Protein AF-A0A661ESN6-F1 (afdb_monomer)

Structure (mmCIF, N/CA/C/O backbone):
data_AF-A0A661ESN6-F1
#
_entry.id   AF-A0A661ESN6-F1
#
loop_
_atom_site.group_PDB
_atom_site.id
_atom_site.type_symbol
_atom_site.label_atom_id
_atom_site.label_alt_id
_atom_site.label_comp_id
_atom_site.label_asym_id
_atom_site.label_entity_id
_atom_site.label_seq_id
_atom_site.pdbx_PDB_ins_code
_atom_site.Cartn_x
_atom_site.Cartn_y
_atom_site.Cartn_z
_atom_site.occupancy
_atom_site.B_iso_or_equiv
_atom_site.auth_seq_id
_atom_site.auth_comp_id
_atom_site.auth_asym_id
_atom_site.auth_atom_id
_atom_site.pdbx_PDB_model_num
ATOM 1 N N . MET A 1 1 ? 7.421 -32.666 21.786 1.00 46.75 1 MET A N 1
ATOM 2 C CA . MET A 1 1 ? 6.475 -31.871 20.985 1.00 46.75 1 MET A CA 1
ATOM 3 C C . MET A 1 1 ? 6.237 -30.608 21.780 1.00 46.75 1 MET A C 1
ATOM 5 O O . MET A 1 1 ? 5.797 -30.731 22.915 1.00 46.75 1 MET A O 1
ATOM 9 N N . SER A 1 2 ? 6.687 -29.454 21.291 1.00 59.41 2 SER A N 1
ATOM 10 C CA . SER A 1 2 ? 6.343 -28.169 21.908 1.00 59.41 2 SER A CA 1
ATOM 11 C C . SER A 1 2 ? 4.825 -28.015 21.862 1.00 59.41 2 SER A C 1
ATOM 13 O O . SER A 1 2 ? 4.225 -28.368 20.849 1.00 59.41 2 SER A O 1
ATOM 15 N N . GLU A 1 3 ? 4.207 -27.559 22.948 1.00 67.88 3 GLU A N 1
ATOM 16 C CA . GLU A 1 3 ? 2.786 -27.207 22.933 1.00 67.88 3 GLU A CA 1
ATOM 17 C C . GLU A 1 3 ? 2.555 -26.141 21.853 1.00 67.88 3 GLU A C 1
ATOM 19 O O . GLU A 1 3 ? 3.292 -25.158 21.769 1.00 67.88 3 GLU A O 1
ATOM 24 N N . GLU A 1 4 ? 1.585 -26.388 20.978 1.00 73.94 4 GLU A N 1
ATOM 25 C CA . GLU A 1 4 ? 1.211 -25.482 19.895 1.00 73.94 4 GLU A CA 1
ATOM 26 C C . GLU A 1 4 ? 0.603 -24.211 20.499 1.00 73.94 4 GLU A C 1
ATOM 28 O O . GLU A 1 4 ? -0.264 -24.294 21.370 1.00 73.94 4 GLU A O 1
ATOM 33 N N . TYR A 1 5 ? 1.081 -23.035 20.089 1.00 73.44 5 TYR A N 1
ATOM 34 C CA . TYR A 1 5 ? 0.644 -21.753 20.645 1.00 73.44 5 TYR A CA 1
ATOM 35 C C . TYR A 1 5 ? -0.862 -21.544 20.412 1.00 73.44 5 TYR A C 1
ATOM 37 O O . TYR A 1 5 ? -1.314 -21.542 19.276 1.00 73.44 5 TYR A O 1
ATOM 45 N N . GLN A 1 6 ? -1.632 -21.358 21.490 1.00 73.25 6 GLN A N 1
ATOM 46 C CA . GLN A 1 6 ? -3.097 -21.173 21.457 1.00 73.25 6 GLN A CA 1
ATOM 47 C C . GLN A 1 6 ? -3.530 -19.722 21.750 1.00 73.25 6 GLN A C 1
ATOM 49 O O . GLN A 1 6 ? -4.687 -19.466 22.083 1.00 73.25 6 GLN A O 1
ATOM 54 N N . GLY A 1 7 ? -2.590 -18.774 21.748 1.00 78.19 7 GLY A N 1
ATOM 55 C CA . GLY A 1 7 ? -2.881 -17.371 22.043 1.00 78.19 7 GLY A CA 1
ATOM 56 C C . GLY A 1 7 ? -3.427 -16.611 20.835 1.00 78.19 7 GLY A C 1
ATOM 57 O O . GLY A 1 7 ? -3.399 -17.094 19.708 1.00 78.19 7 GLY A O 1
ATOM 58 N N . LEU A 1 8 ? -3.900 -15.387 21.076 1.00 84.19 8 LEU A N 1
ATOM 59 C CA . LEU A 1 8 ? -4.288 -14.471 20.004 1.00 84.19 8 LEU A CA 1
ATOM 60 C C . LEU A 1 8 ? -3.033 -13.952 19.292 1.00 84.19 8 LEU A C 1
ATOM 62 O O . LEU A 1 8 ? -2.169 -13.357 19.939 1.00 84.19 8 LEU A O 1
ATOM 66 N N . LEU A 1 9 ? -2.952 -14.143 17.975 1.00 94.12 9 LEU A N 1
ATOM 67 C CA . LEU A 1 9 ? -1.875 -13.601 17.148 1.00 94.12 9 LEU A CA 1
ATOM 68 C C . LEU A 1 9 ? -2.304 -12.279 16.514 1.00 94.12 9 LEU A C 1
ATOM 70 O O . LEU A 1 9 ? -3.348 -12.197 15.871 1.00 94.12 9 LEU A O 1
ATOM 74 N N . ILE A 1 10 ? -1.480 -11.249 16.684 1.00 95.62 10 ILE A N 1
ATOM 75 C CA . ILE A 1 10 ? -1.575 -10.001 15.925 1.00 95.62 10 ILE A CA 1
ATOM 76 C C . ILE A 1 10 ? -0.304 -9.902 15.090 1.00 95.62 10 ILE A C 1
ATOM 78 O O . ILE A 1 10 ? 0.798 -9.896 15.644 1.00 95.62 10 ILE A O 1
ATOM 82 N N . SER A 1 11 ? -0.462 -9.832 13.772 1.00 96.00 11 SER A N 1
ATOM 83 C CA . SER A 1 11 ? 0.640 -9.578 12.852 1.00 96.00 11 SER A CA 1
ATOM 84 C C . SER A 1 1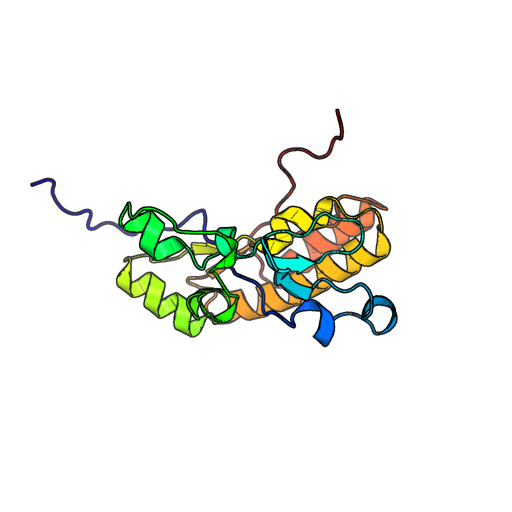1 ? 0.961 -8.084 12.876 1.00 96.00 11 SER A C 1
ATOM 86 O O . SER A 1 11 ? 0.124 -7.240 12.557 1.00 96.00 11 SER A O 1
ATOM 88 N N . ALA A 1 12 ? 2.165 -7.733 13.318 1.00 96.69 12 ALA A N 1
ATOM 89 C CA . ALA A 1 12 ? 2.628 -6.346 13.311 1.00 96.69 12 ALA A CA 1
ATOM 90 C C . ALA A 1 12 ? 3.241 -5.936 11.961 1.00 96.69 12 ALA A C 1
ATOM 92 O O . ALA A 1 12 ? 3.641 -4.783 11.821 1.00 96.69 12 ALA A O 1
ATOM 93 N N . ASP A 1 13 ? 3.344 -6.871 11.013 1.00 94.94 13 ASP A N 1
ATOM 94 C CA . ASP A 1 13 ? 4.060 -6.693 9.755 1.00 94.94 13 ASP A CA 1
ATOM 95 C C . ASP A 1 13 ? 3.457 -7.584 8.658 1.00 94.94 13 ASP A C 1
ATOM 97 O O . ASP A 1 13 ? 3.900 -8.708 8.418 1.00 94.94 13 ASP A O 1
ATOM 101 N N . GLY A 1 14 ? 2.382 -7.096 8.045 1.00 94.38 14 GLY A N 1
ATOM 102 C CA . GLY A 1 14 ? 1.791 -7.671 6.845 1.00 94.38 14 GLY A CA 1
ATOM 103 C C . GLY A 1 14 ? 1.967 -6.737 5.659 1.00 94.38 14 GLY A C 1
ATOM 104 O O . GLY A 1 14 ? 1.973 -5.521 5.820 1.00 94.38 14 GLY A O 1
ATOM 105 N N . HIS A 1 15 ? 2.050 -7.295 4.455 1.00 94.94 15 HIS A N 1
ATOM 106 C CA . HIS A 1 15 ? 2.178 -6.518 3.224 1.00 94.94 15 HIS A CA 1
ATOM 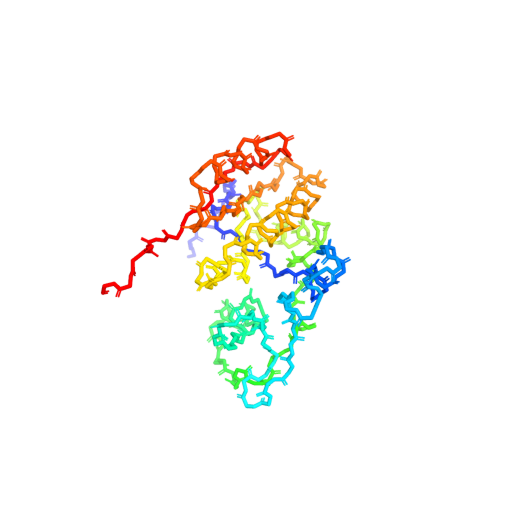107 C C . HIS A 1 15 ? 1.045 -6.825 2.252 1.00 94.94 15 HIS A C 1
ATOM 109 O O . HIS A 1 15 ? 0.570 -7.963 2.157 1.00 94.94 15 HIS A O 1
ATOM 115 N N . VAL A 1 16 ? 0.620 -5.804 1.518 1.00 95.38 16 VAL A N 1
ATOM 116 C CA . VAL A 1 16 ? -0.165 -5.972 0.293 1.00 95.38 16 VAL A CA 1
ATOM 117 C C . VAL A 1 16 ? 0.752 -6.160 -0.908 1.00 95.38 16 VAL A C 1
ATOM 119 O O . VAL A 1 16 ? 1.910 -5.756 -0.882 1.00 95.38 16 VAL A O 1
ATOM 122 N N . VAL A 1 17 ? 0.199 -6.710 -1.984 1.00 93.56 17 VAL A N 1
ATOM 123 C CA . VAL A 1 17 ? 0.729 -6.486 -3.331 1.00 93.56 17 VAL A CA 1
ATOM 124 C C . VAL A 1 17 ? -0.313 -5.644 -4.041 1.00 93.56 17 VAL A C 1
ATOM 126 O O . VAL A 1 17 ? -1.443 -6.087 -4.224 1.00 93.56 17 VAL A O 1
ATOM 129 N N . GLU A 1 18 ? 0.035 -4.407 -4.373 1.00 93.19 18 GLU A N 1
ATOM 130 C CA . GLU A 1 18 ? -0.899 -3.436 -4.932 1.00 93.19 18 GLU A CA 1
ATOM 131 C C . GLU A 1 18 ? -1.549 -3.958 -6.231 1.00 93.19 18 GLU A C 1
ATOM 133 O O . GLU A 1 18 ? -0.895 -4.667 -7.004 1.00 93.19 18 GLU A O 1
ATOM 138 N N . PRO A 1 19 ? -2.824 -3.616 -6.513 1.00 93.62 19 PRO A N 1
ATOM 139 C CA . PRO A 1 19 ? -3.457 -3.912 -7.793 1.00 93.62 19 PRO A CA 1
ATOM 140 C C . PRO A 1 19 ? -2.580 -3.466 -8.965 1.00 93.62 19 PRO A C 1
ATOM 142 O O . PRO A 1 19 ? -2.072 -2.343 -8.965 1.00 93.62 19 PRO A O 1
ATOM 145 N N . ALA A 1 20 ? -2.422 -4.318 -9.981 1.00 90.94 20 ALA A N 1
ATOM 146 C CA . ALA A 1 20 ? -1.549 -4.041 -11.127 1.00 90.94 20 ALA A CA 1
ATOM 147 C C . ALA A 1 20 ? -1.878 -2.717 -11.844 1.00 90.94 20 ALA A C 1
ATOM 149 O O . ALA A 1 20 ? -0.995 -2.061 -12.400 1.00 90.94 20 ALA A O 1
ATOM 150 N N . ASP A 1 21 ? -3.150 -2.317 -11.821 1.00 92.81 21 ASP A N 1
ATOM 151 C CA . ASP A 1 21 ? -3.662 -1.090 -12.418 1.00 92.81 21 ASP A CA 1
ATOM 152 C C . ASP A 1 21 ? -3.954 0.020 -11.396 1.00 92.81 21 ASP A C 1
ATOM 154 O O . ASP A 1 21 ? -4.551 1.036 -11.763 1.00 92.81 21 ASP A O 1
ATOM 158 N N . LEU A 1 22 ? -3.536 -0.135 -10.129 1.00 94.94 22 LEU A N 1
ATOM 159 C CA . LEU A 1 22 ? -3.863 0.783 -9.032 1.00 94.94 22 LEU A CA 1
ATOM 160 C C . LEU A 1 22 ? -3.627 2.243 -9.430 1.00 94.94 22 LEU A C 1
ATOM 162 O O . LEU A 1 22 ? -4.518 3.083 -9.320 1.00 94.94 22 LEU A O 1
ATOM 166 N N . TRP A 1 23 ? -2.426 2.544 -9.917 1.00 95.12 23 TRP A N 1
ATOM 167 C CA . TRP A 1 23 ? -2.045 3.907 -10.262 1.00 95.12 23 TRP A CA 1
ATOM 168 C C . TRP A 1 23 ? -2.467 4.302 -11.675 1.00 95.12 23 TRP A C 1
ATOM 170 O O . TRP A 1 23 ? -2.943 5.419 -11.872 1.00 95.12 23 TRP A O 1
ATOM 180 N N . THR A 1 24 ? -2.354 3.405 -12.656 1.00 94.75 24 THR A N 1
ATOM 181 C CA . THR A 1 24 ? -2.714 3.705 -14.053 1.00 94.75 24 THR A CA 1
ATOM 182 C C . THR A 1 24 ? -4.206 4.006 -14.221 1.00 94.75 24 THR A C 1
ATOM 184 O O . THR A 1 24 ? -4.573 4.843 -15.053 1.00 94.75 24 THR A O 1
ATOM 187 N N . SER A 1 25 ? -5.064 3.383 -13.405 1.00 95.38 25 SER A N 1
ATOM 188 C CA . SER A 1 25 ? -6.515 3.597 -13.422 1.00 95.38 25 SER A CA 1
ATOM 189 C C . SER A 1 25 ? -6.975 4.790 -12.574 1.00 95.38 25 SER A C 1
ATOM 191 O O . SER A 1 25 ? -7.949 5.451 -12.946 1.00 95.38 25 SER A O 1
ATOM 193 N N . ARG A 1 26 ? -6.285 5.100 -11.463 1.00 96.19 26 ARG A N 1
ATOM 194 C CA . ARG A 1 26 ? -6.755 6.083 -10.466 1.00 96.19 26 ARG A CA 1
ATOM 195 C C . ARG A 1 26 ? -6.022 7.426 -10.487 1.00 96.19 26 ARG A C 1
ATOM 197 O O . ARG A 1 26 ? -6.613 8.432 -10.094 1.00 96.19 26 ARG A O 1
ATOM 204 N N . MET A 1 27 ? -4.770 7.487 -10.948 1.00 95.12 27 MET A N 1
ATOM 205 C CA . MET A 1 27 ? -4.014 8.744 -10.947 1.00 95.12 27 MET A CA 1
ATOM 206 C C . MET A 1 27 ? -4.582 9.773 -11.947 1.00 95.12 27 MET A C 1
ATOM 208 O O . MET A 1 27 ? -5.145 9.411 -12.989 1.00 95.12 27 MET A O 1
ATOM 212 N N . PRO A 1 28 ? -4.389 11.085 -11.690 1.00 94.88 28 PRO A N 1
ATOM 213 C CA . PRO A 1 28 ? -4.761 12.141 -12.625 1.00 94.88 28 PRO A CA 1
ATOM 214 C C . PRO A 1 28 ? -4.202 11.917 -14.036 1.00 94.88 28 PRO A C 1
ATOM 216 O O . PRO A 1 28 ? -3.060 11.496 -14.206 1.00 94.88 28 PRO A O 1
ATOM 219 N N . ALA A 1 29 ? -4.971 12.298 -15.064 1.00 93.81 29 ALA A N 1
ATOM 220 C CA . ALA A 1 29 ? -4.629 12.041 -16.468 1.00 93.81 29 ALA A CA 1
ATOM 221 C C . ALA A 1 29 ? -3.227 12.530 -16.882 1.00 93.81 29 ALA A C 1
ATOM 223 O O . ALA A 1 29 ? -2.598 11.894 -17.721 1.00 93.81 29 ALA A O 1
ATOM 224 N N . LYS A 1 30 ? -2.719 13.613 -16.268 1.00 94.50 30 LYS A N 1
ATOM 225 C CA . LYS A 1 30 ? -1.367 14.145 -16.525 1.00 94.50 30 LYS A CA 1
ATOM 226 C C . LYS A 1 30 ? -0.230 13.177 -16.164 1.00 94.50 30 LYS A C 1
ATOM 228 O O . LYS A 1 30 ? 0.883 13.376 -16.633 1.00 94.50 30 LYS A O 1
ATOM 233 N N . TRP A 1 31 ? -0.502 12.165 -15.338 1.00 92.94 31 TRP A N 1
ATOM 234 C CA . TRP A 1 31 ? 0.488 11.206 -14.848 1.00 92.94 31 TRP A CA 1
ATOM 235 C C . TRP A 1 31 ? 0.374 9.814 -15.464 1.00 92.94 31 TRP A C 1
ATOM 237 O O . TRP A 1 31 ? 1.240 8.998 -15.194 1.00 92.94 31 TRP A O 1
ATOM 247 N N . ARG A 1 32 ? -0.641 9.520 -16.288 1.00 85.81 32 ARG A N 1
ATOM 248 C CA . ARG A 1 32 ? -0.904 8.149 -16.773 1.00 85.81 32 ARG A CA 1
ATOM 249 C C . ARG A 1 32 ? 0.304 7.482 -17.429 1.00 85.81 32 ARG A C 1
ATOM 251 O O . ARG A 1 32 ? 0.572 6.328 -17.133 1.00 85.81 32 ARG A O 1
ATOM 258 N N . ASP A 1 33 ? 1.056 8.227 -18.236 1.00 87.81 33 ASP A N 1
ATOM 259 C CA . ASP A 1 33 ? 2.232 7.709 -18.953 1.00 87.81 33 ASP A CA 1
ATOM 260 C C . ASP A 1 33 ? 3.442 7.443 -18.036 1.00 87.81 33 ASP A C 1
ATOM 262 O O . ASP A 1 33 ? 4.420 6.835 -18.459 1.00 87.81 33 ASP A O 1
ATOM 266 N N . LYS A 1 34 ? 3.396 7.932 -16.792 1.00 89.62 34 LYS A N 1
ATOM 267 C CA . LYS A 1 34 ? 4.462 7.826 -15.781 1.00 89.62 34 LYS A CA 1
ATOM 268 C C . LYS A 1 34 ? 4.000 7.118 -14.507 1.00 89.62 34 LYS A C 1
ATOM 270 O O . LYS A 1 34 ? 4.771 6.993 -13.559 1.00 89.62 34 LYS A O 1
ATOM 275 N N . ALA A 1 35 ? 2.736 6.707 -14.460 1.00 91.50 35 ALA A N 1
ATOM 276 C CA . ALA A 1 35 ? 2.152 6.070 -13.297 1.00 91.50 35 ALA A CA 1
ATOM 277 C C . ALA A 1 35 ? 2.875 4.741 -13.033 1.00 91.50 35 ALA A C 1
ATOM 279 O O . ALA A 1 35 ? 3.217 4.039 -13.994 1.00 91.50 35 ALA A O 1
ATOM 280 N N . PRO A 1 36 ? 3.096 4.379 -11.758 1.00 92.19 36 PRO A N 1
ATOM 281 C CA . PRO A 1 36 ? 3.619 3.066 -11.441 1.00 92.19 36 PRO A CA 1
ATOM 282 C C . PRO A 1 36 ? 2.759 1.960 -12.059 1.00 92.19 36 PRO A C 1
ATOM 284 O O . PRO A 1 36 ? 1.527 2.019 -12.010 1.00 92.19 36 PRO A O 1
ATOM 287 N N . HIS A 1 37 ? 3.400 0.983 -12.686 1.00 92.31 37 HIS A N 1
ATOM 288 C CA . HIS A 1 37 ? 2.715 -0.102 -13.383 1.00 92.31 37 HIS A CA 1
ATOM 289 C C . HIS A 1 37 ? 3.569 -1.363 -13.418 1.00 92.31 37 HIS A C 1
ATOM 291 O O . HIS A 1 37 ? 4.782 -1.316 -13.224 1.00 92.31 37 HIS A O 1
ATOM 297 N N . ILE A 1 38 ? 2.929 -2.496 -13.689 1.00 92.12 38 ILE A N 1
ATOM 298 C CA . ILE A 1 38 ? 3.621 -3.770 -13.861 1.00 92.12 38 ILE A CA 1
ATOM 299 C C . ILE A 1 38 ? 3.957 -3.976 -15.339 1.00 92.12 38 ILE A C 1
ATOM 301 O O . ILE A 1 38 ? 3.089 -3.852 -16.203 1.00 92.12 38 ILE A O 1
ATOM 305 N N . GLU A 1 39 ? 5.210 -4.323 -15.621 1.00 93.19 39 GLU A N 1
ATOM 306 C CA . GLU A 1 39 ? 5.692 -4.697 -16.952 1.00 93.19 39 GLU A CA 1
ATOM 307 C C . GLU A 1 39 ? 6.591 -5.937 -16.860 1.00 93.19 39 GLU A C 1
ATOM 309 O O . GLU A 1 39 ? 7.368 -6.093 -15.914 1.00 93.19 39 GLU A O 1
ATOM 314 N N . ASN A 1 40 ? 6.508 -6.831 -17.849 1.00 93.81 40 ASN A N 1
ATOM 315 C CA . ASN A 1 40 ? 7.425 -7.962 -17.947 1.00 93.81 40 ASN A CA 1
ATOM 316 C C . ASN A 1 40 ? 8.772 -7.518 -18.534 1.00 93.81 40 ASN A C 1
ATOM 318 O O . ASN A 1 40 ? 8.861 -7.136 -19.699 1.00 93.81 40 ASN A O 1
ATOM 322 N N . MET A 1 41 ? 9.835 -7.641 -17.742 1.00 94.50 41 MET A N 1
ATOM 323 C CA . MET A 1 41 ? 11.185 -7.180 -18.074 1.00 94.50 41 MET A CA 1
ATOM 324 C C . MET A 1 41 ? 12.117 -8.332 -18.491 1.00 94.50 41 MET A C 1
ATOM 326 O O . MET A 1 41 ? 13.324 -8.294 -18.236 1.00 94.50 41 MET A O 1
ATOM 330 N N . GLY A 1 42 ? 11.570 -9.386 -19.111 1.00 92.31 42 GLY A N 1
ATOM 331 C CA . GLY A 1 42 ? 12.334 -10.530 -19.614 1.00 92.31 42 GLY A CA 1
ATOM 332 C C . GLY A 1 42 ? 13.044 -11.298 -18.497 1.00 92.31 42 GLY A C 1
ATOM 333 O O . GLY A 1 42 ? 12.401 -11.971 -17.694 1.00 92.31 42 GLY A O 1
ATOM 334 N N . ASP A 1 43 ? 14.371 -11.175 -18.419 1.00 90.12 43 ASP A N 1
ATOM 335 C CA . ASP A 1 43 ? 15.216 -11.873 -17.434 1.00 90.12 43 ASP A CA 1
ATOM 336 C C . ASP A 1 43 ? 14.970 -11.442 -15.975 1.00 90.12 43 ASP A C 1
ATOM 338 O O . ASP A 1 43 ? 15.509 -12.056 -15.053 1.00 90.12 43 ASP A O 1
ATOM 342 N N . LEU A 1 44 ? 14.153 -10.410 -15.750 1.00 89.81 44 LEU A N 1
ATOM 343 C CA . LEU A 1 44 ? 13.704 -9.993 -14.419 1.00 89.81 44 LEU A CA 1
ATOM 344 C C . LEU A 1 44 ? 12.277 -10.455 -14.078 1.00 89.81 44 LEU A C 1
ATOM 346 O O . LEU A 1 44 ? 11.864 -10.308 -12.931 1.00 89.81 44 LEU A O 1
ATOM 350 N N . GLY A 1 45 ? 11.542 -11.036 -15.034 1.00 92.62 45 GLY A N 1
ATOM 351 C CA . GLY A 1 45 ? 10.126 -11.377 -14.866 1.00 92.62 45 GLY A CA 1
ATOM 352 C C . GLY A 1 45 ? 9.236 -10.140 -14.800 1.00 92.62 45 GLY A C 1
ATOM 353 O O . GLY A 1 45 ? 9.597 -9.077 -15.312 1.00 92.62 45 GLY A O 1
ATOM 354 N N . ASP A 1 46 ? 8.071 -10.279 -14.171 1.00 93.88 46 ASP A N 1
ATOM 355 C CA . ASP A 1 46 ? 7.192 -9.137 -13.935 1.00 93.88 46 ASP A CA 1
ATOM 356 C C . ASP A 1 46 ? 7.838 -8.203 -12.906 1.00 93.88 46 ASP A C 1
ATOM 358 O O . ASP A 1 46 ? 8.309 -8.619 -11.841 1.00 93.88 46 ASP A O 1
ATOM 362 N N . CYS A 1 47 ? 7.890 -6.922 -13.244 1.00 92.31 47 CYS A N 1
ATOM 363 C CA . CYS A 1 47 ? 8.476 -5.888 -12.413 1.00 92.31 47 CYS A CA 1
ATOM 364 C C . CYS A 1 47 ? 7.484 -4.757 -12.206 1.00 92.31 47 CYS A C 1
ATOM 366 O O . CYS A 1 47 ? 6.788 -4.367 -13.139 1.00 92.31 47 CYS A O 1
ATOM 368 N N . MET A 1 48 ? 7.509 -4.159 -11.018 1.00 90.62 48 MET A N 1
ATOM 369 C CA . MET A 1 48 ? 7.023 -2.798 -10.885 1.00 90.62 48 MET A CA 1
ATOM 370 C C . MET A 1 48 ? 7.994 -1.846 -11.587 1.00 90.62 48 MET A C 1
ATOM 372 O O . MET A 1 48 ? 9.204 -1.844 -11.318 1.00 90.62 48 MET A O 1
ATOM 376 N N . ILE A 1 49 ? 7.425 -0.990 -12.423 1.00 91.38 49 ILE A N 1
ATOM 377 C CA . ILE A 1 49 ? 8.067 0.141 -13.068 1.00 91.38 49 ILE A CA 1
ATOM 378 C C . ILE A 1 49 ? 7.588 1.414 -12.378 1.00 91.38 49 ILE A C 1
ATOM 380 O O . ILE A 1 49 ? 6.393 1.680 -12.308 1.00 91.38 49 ILE A O 1
ATOM 384 N N . ILE A 1 50 ? 8.530 2.207 -11.873 1.00 88.12 50 ILE A N 1
ATOM 385 C CA . ILE A 1 50 ? 8.292 3.548 -11.332 1.00 88.12 50 ILE A CA 1
ATOM 386 C C . ILE A 1 50 ? 9.211 4.488 -12.111 1.00 88.12 50 ILE A C 1
ATOM 388 O O . ILE A 1 50 ? 10.407 4.213 -12.219 1.00 88.12 50 ILE A O 1
ATOM 392 N N . ASP A 1 51 ? 8.664 5.573 -12.666 1.00 85.69 51 ASP A N 1
ATOM 393 C CA . ASP A 1 51 ? 9.442 6.537 -13.454 1.00 85.69 51 ASP A CA 1
ATOM 394 C C . ASP A 1 51 ? 10.655 7.044 -12.653 1.00 85.69 51 ASP A C 1
ATOM 396 O O . ASP A 1 51 ? 10.531 7.438 -11.491 1.00 85.69 51 ASP A O 1
ATOM 400 N N . GLY A 1 52 ? 11.837 6.981 -13.270 1.00 82.12 52 GLY A N 1
ATOM 401 C CA . GLY A 1 52 ? 13.113 7.351 -12.647 1.00 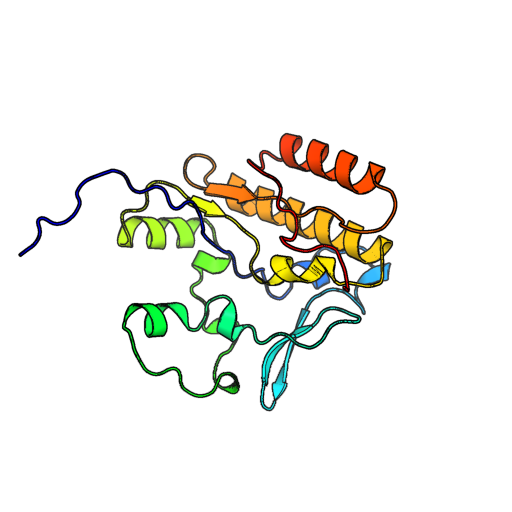82.12 52 GLY A CA 1
ATOM 402 C C . GLY A 1 52 ? 13.788 6.264 -11.796 1.00 82.12 52 GLY A C 1
ATOM 403 O O . GLY A 1 52 ? 14.953 6.433 -11.434 1.00 82.12 52 GLY A O 1
ATOM 404 N N . LEU A 1 53 ? 13.128 5.131 -11.519 1.00 86.62 53 LEU A N 1
ATOM 405 C CA . LEU A 1 53 ? 13.674 4.053 -10.685 1.00 86.62 53 LEU A CA 1
ATOM 406 C C . LEU A 1 53 ? 14.041 2.799 -11.480 1.00 86.62 53 LEU A C 1
ATOM 408 O O . LEU A 1 53 ? 13.561 2.543 -12.583 1.00 86.62 53 LEU A O 1
ATOM 412 N N . LYS A 1 54 ? 14.921 1.978 -10.895 1.00 89.19 54 LYS A N 1
ATOM 413 C CA . LYS A 1 54 ? 15.241 0.658 -11.453 1.00 89.19 54 LYS A CA 1
ATOM 414 C C . LYS A 1 54 ? 14.016 -0.262 -11.354 1.00 89.19 54 LYS A C 1
ATOM 416 O O . LYS A 1 54 ? 13.388 -0.269 -10.293 1.00 89.19 54 LYS A O 1
ATOM 421 N N . PRO A 1 55 ? 13.739 -1.086 -12.385 1.00 91.00 55 PRO A N 1
ATOM 422 C CA . PRO A 1 55 ? 12.691 -2.098 -12.321 1.00 91.00 55 PRO A CA 1
ATOM 423 C C . PRO A 1 55 ? 12.849 -2.985 -11.089 1.00 91.00 55 PRO A C 1
ATOM 425 O O . PRO A 1 55 ? 13.960 -3.437 -10.782 1.00 91.00 55 PRO A O 1
ATOM 428 N N . ARG A 1 56 ? 11.742 -3.231 -10.387 1.00 89.38 56 ARG A N 1
ATOM 429 C CA . ARG A 1 56 ? 11.729 -4.062 -9.180 1.00 89.38 56 ARG A CA 1
ATOM 430 C C . ARG A 1 56 ? 10.917 -5.330 -9.409 1.00 89.38 56 ARG A C 1
ATOM 432 O O . ARG A 1 56 ? 9.710 -5.214 -9.601 1.00 89.38 56 ARG A O 1
ATOM 439 N N . PRO A 1 57 ? 11.541 -6.520 -9.376 1.00 91.06 57 PRO A N 1
ATOM 440 C CA . PRO A 1 57 ? 10.820 -7.770 -9.566 1.00 91.06 57 PRO A CA 1
ATOM 441 C C . PRO A 1 57 ? 9.759 -7.976 -8.488 1.00 91.06 57 PRO A C 1
ATOM 443 O O . PRO A 1 57 ? 10.074 -8.000 -7.298 1.00 91.06 57 PRO A O 1
ATOM 446 N N . ILE A 1 58 ? 8.518 -8.202 -8.907 1.00 89.75 58 ILE A N 1
ATOM 447 C CA . ILE A 1 58 ? 7.397 -8.454 -7.989 1.00 89.75 58 ILE A CA 1
ATOM 448 C C . ILE A 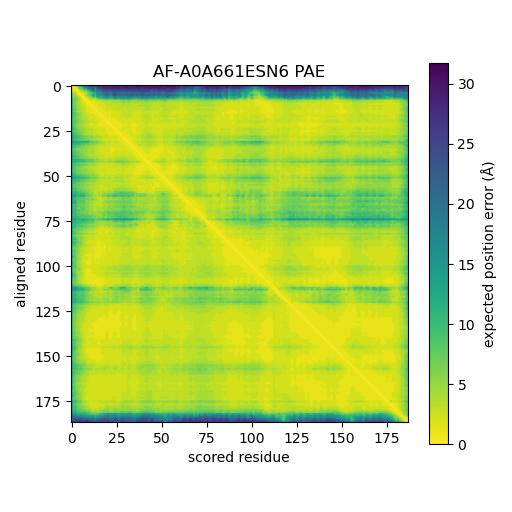1 58 ? 7.508 -9.802 -7.267 1.00 89.75 58 ILE A C 1
ATOM 450 O O . ILE A 1 58 ? 6.821 -10.026 -6.277 1.00 89.75 58 ILE A O 1
ATOM 454 N N . ALA A 1 59 ? 8.406 -10.694 -7.707 1.00 87.19 59 ALA A N 1
ATOM 455 C CA . ALA A 1 59 ? 8.689 -11.960 -7.033 1.00 87.19 59 ALA A CA 1
ATOM 456 C C . ALA A 1 59 ? 8.966 -11.760 -5.531 1.00 87.19 59 ALA A C 1
ATOM 458 O O . ALA A 1 59 ? 8.617 -12.605 -4.705 1.00 87.19 59 ALA A O 1
ATOM 459 N N . PHE A 1 60 ? 9.592 -10.635 -5.165 1.00 81.94 60 PHE A N 1
ATOM 460 C CA . PHE A 1 60 ? 9.923 -10.311 -3.780 1.00 81.94 60 PHE A CA 1
ATOM 461 C C . PHE A 1 60 ? 8.722 -9.873 -2.932 1.00 81.94 60 PHE A C 1
ATOM 463 O O . PHE A 1 60 ? 8.822 -9.974 -1.712 1.00 81.94 60 PHE A O 1
ATOM 470 N N . GLU A 1 61 ? 7.615 -9.471 -3.559 1.00 81.25 61 GLU A N 1
ATOM 471 C CA . GLU A 1 61 ? 6.454 -8.844 -2.909 1.00 81.25 61 GLU A CA 1
ATOM 472 C C . GLU A 1 61 ? 5.395 -9.855 -2.435 1.00 81.25 61 GLU A C 1
ATOM 474 O O . GLU A 1 61 ? 4.582 -9.545 -1.573 1.00 81.25 61 GLU A O 1
ATOM 479 N N . GLY A 1 62 ? 5.389 -11.085 -2.959 1.00 83.56 62 GLY A N 1
ATOM 480 C CA . GLY A 1 62 ? 4.337 -12.055 -2.618 1.00 83.56 62 GLY A CA 1
ATOM 481 C C . GLY A 1 62 ? 4.427 -13.440 -3.267 1.00 83.56 62 GLY A C 1
ATOM 482 O O . GLY A 1 62 ? 4.299 -14.426 -2.542 1.00 83.56 62 GLY A O 1
ATOM 483 N N . PRO A 1 63 ? 4.721 -13.577 -4.576 1.00 88.12 63 PRO A N 1
ATOM 484 C CA . PRO A 1 63 ? 4.639 -14.858 -5.296 1.00 88.12 63 PRO A CA 1
ATOM 485 C C . PRO A 1 63 ? 5.500 -15.989 -4.720 1.00 88.12 63 PRO A C 1
ATOM 487 O O . PRO A 1 63 ? 5.221 -17.167 -4.912 1.00 88.12 63 PRO A O 1
ATOM 490 N N . MET A 1 64 ? 6.569 -15.638 -4.001 1.00 88.31 64 MET A N 1
ATOM 491 C CA . MET A 1 64 ? 7.496 -16.598 -3.399 1.00 88.31 64 MET A CA 1
ATOM 492 C C . MET A 1 64 ? 7.119 -17.027 -1.970 1.00 88.31 64 MET A C 1
ATOM 494 O O . MET A 1 64 ? 7.858 -17.815 -1.375 1.00 88.31 64 MET A O 1
ATOM 498 N N . ILE A 1 65 ? 6.050 -16.486 -1.371 1.00 83.25 65 ILE A N 1
ATOM 499 C CA . ILE A 1 65 ? 5.807 -16.598 0.078 1.00 83.25 65 ILE A CA 1
ATOM 500 C C . ILE A 1 65 ? 5.641 -18.049 0.545 1.00 83.25 65 ILE A C 1
ATOM 502 O O . ILE A 1 65 ? 6.312 -18.458 1.491 1.00 83.25 65 ILE A O 1
ATOM 506 N N . ASP A 1 66 ? 4.856 -18.854 -0.173 1.00 83.94 66 ASP A N 1
ATOM 507 C CA . ASP A 1 66 ? 4.602 -20.255 0.183 1.00 83.94 66 ASP A CA 1
ATOM 508 C C . ASP A 1 66 ? 5.885 -21.098 0.103 1.00 83.94 66 ASP A C 1
ATOM 510 O O . ASP A 1 66 ? 6.150 -21.924 0.979 1.00 83.94 66 ASP A O 1
ATOM 514 N N . MET A 1 67 ? 6.719 -20.859 -0.915 1.00 88.88 67 MET A N 1
ATOM 515 C CA . MET A 1 67 ? 8.005 -21.547 -1.076 1.00 88.88 67 MET A CA 1
ATOM 516 C C . MET A 1 67 ? 8.969 -21.177 0.055 1.00 88.88 67 MET A C 1
ATOM 518 O O . MET A 1 67 ? 9.574 -22.056 0.670 1.00 88.88 67 MET A O 1
ATOM 522 N N . LYS A 1 68 ? 9.062 -19.879 0.385 1.00 85.81 68 LYS A N 1
ATOM 523 C CA . LYS A 1 68 ? 9.879 -19.385 1.504 1.00 85.81 68 LYS A CA 1
ATOM 524 C C . LYS A 1 68 ? 9.421 -19.983 2.833 1.00 85.81 68 LYS A C 1
ATOM 526 O O . LYS A 1 68 ? 10.261 -20.441 3.604 1.00 85.81 68 LYS A O 1
ATOM 531 N N . ALA A 1 69 ? 8.111 -20.026 3.080 1.00 84.75 69 ALA A N 1
ATOM 532 C CA . ALA A 1 69 ? 7.536 -20.583 4.303 1.00 84.75 69 ALA A CA 1
ATOM 533 C C . ALA A 1 69 ? 7.837 -22.084 4.463 1.00 84.75 69 ALA A C 1
ATOM 535 O O . ALA A 1 69 ? 8.056 -22.560 5.576 1.00 84.75 69 ALA A O 1
ATOM 536 N N . ARG A 1 70 ? 7.910 -22.828 3.352 1.00 89.25 70 ARG A N 1
ATOM 537 C CA . ARG A 1 70 ? 8.268 -24.258 3.336 1.00 89.25 70 ARG A CA 1
ATOM 538 C C . ARG A 1 70 ? 9.775 -24.524 3.308 1.00 89.25 70 ARG A C 1
ATOM 540 O O . ARG A 1 70 ? 10.184 -25.680 3.402 1.00 89.25 70 ARG A O 1
ATOM 547 N N . GLY A 1 71 ? 10.601 -23.483 3.193 1.00 89.44 71 GLY A N 1
ATOM 548 C CA . GLY A 1 71 ? 12.052 -23.615 3.048 1.00 89.44 71 GLY A CA 1
ATOM 549 C C . GLY A 1 71 ? 12.473 -24.249 1.718 1.00 89.44 71 GLY A C 1
ATOM 550 O O . GLY A 1 71 ? 13.527 -24.880 1.648 1.00 89.44 71 GLY A O 1
ATOM 551 N N . GLU A 1 72 ? 11.643 -24.119 0.684 1.00 90.88 72 GLU A N 1
ATOM 552 C CA . GLU A 1 72 ? 11.939 -24.608 -0.660 1.00 90.88 72 GLU A CA 1
ATOM 553 C C . GLU A 1 72 ? 12.952 -23.690 -1.361 1.00 90.88 72 GLU A C 1
ATOM 555 O O . GLU A 1 72 ? 13.014 -22.482 -1.114 1.00 90.88 72 GLU A O 1
ATOM 560 N N . GLU A 1 73 ? 13.763 -24.265 -2.250 1.00 88.75 73 GLU A N 1
ATOM 561 C CA . GLU A 1 73 ? 14.677 -23.483 -3.080 1.00 88.75 73 GLU A CA 1
ATOM 562 C C . GLU A 1 73 ? 13.869 -22.638 -4.068 1.00 88.75 73 GLU A C 1
ATOM 564 O O . GLU A 1 73 ? 13.070 -23.160 -4.847 1.00 88.75 73 GLU A O 1
ATOM 569 N N . ILE A 1 74 ? 14.083 -21.323 -4.033 1.00 86.88 74 ILE A N 1
ATOM 570 C CA . ILE A 1 74 ? 13.483 -20.409 -4.999 1.00 86.88 74 ILE A CA 1
ATOM 571 C C . ILE A 1 74 ? 14.130 -20.662 -6.370 1.00 86.88 74 ILE A C 1
ATOM 573 O O . ILE A 1 74 ? 15.360 -20.612 -6.450 1.00 86.88 74 ILE A O 1
ATOM 577 N N . PRO A 1 75 ? 13.341 -20.899 -7.438 1.00 84.25 75 PRO A N 1
ATOM 578 C CA . PRO A 1 75 ? 13.836 -21.029 -8.805 1.00 84.25 75 PRO A CA 1
ATOM 579 C C . PRO A 1 75 ? 14.408 -19.699 -9.331 1.00 84.25 75 PRO A C 1
ATOM 581 O O . PRO A 1 75 ? 15.084 -18.946 -8.630 1.00 84.25 75 PRO A O 1
ATOM 584 N N . LYS A 1 76 ? 14.159 -19.367 -10.599 1.00 89.81 76 LYS A N 1
ATOM 585 C CA . LYS A 1 76 ? 14.569 -18.076 -11.147 1.00 89.81 76 LYS A CA 1
ATOM 586 C C . LYS A 1 76 ? 13.510 -17.030 -10.827 1.00 89.81 76 LYS A C 1
ATOM 588 O O . LYS A 1 76 ? 12.328 -17.247 -11.049 1.00 89.81 76 LYS A O 1
ATOM 593 N N . ILE A 1 77 ? 13.950 -15.858 -10.370 1.00 85.81 77 ILE A N 1
ATOM 594 C CA . ILE A 1 77 ? 13.080 -14.694 -10.110 1.00 85.81 77 ILE A CA 1
ATOM 595 C C . ILE A 1 77 ? 12.192 -14.381 -11.326 1.00 85.81 77 ILE A C 1
ATOM 597 O O . ILE A 1 77 ? 11.027 -14.031 -11.169 1.00 85.81 77 ILE A O 1
ATOM 601 N N . SER A 1 78 ? 12.724 -14.569 -12.537 1.00 91.50 78 SER A N 1
ATOM 602 C CA . SER A 1 78 ? 12.017 -14.336 -13.794 1.00 91.50 78 SER A CA 1
ATOM 603 C C . SER A 1 78 ? 10.886 -15.313 -14.105 1.00 91.50 78 SER A C 1
ATOM 605 O O . SER A 1 78 ? 10.163 -15.094 -15.079 1.00 91.50 78 SER A O 1
ATOM 607 N N . ASP A 1 79 ? 10.695 -16.360 -13.304 1.00 89.81 79 ASP A N 1
ATOM 608 C CA . ASP A 1 79 ? 9.596 -17.312 -13.470 1.00 89.81 79 ASP A CA 1
ATOM 609 C C . ASP A 1 79 ? 8.297 -16.822 -12.802 1.00 89.81 79 ASP A C 1
ATOM 611 O O . ASP A 1 79 ? 7.229 -17.298 -13.166 1.00 89.81 79 ASP A O 1
ATOM 615 N N . PHE A 1 80 ? 8.364 -15.832 -11.902 1.00 90.25 80 PHE A N 1
ATOM 616 C CA . PHE A 1 80 ? 7.204 -15.344 -11.147 1.00 90.25 80 PHE A CA 1
ATOM 617 C C . PHE A 1 80 ? 6.455 -14.213 -11.863 1.00 90.25 80 PHE A C 1
ATOM 619 O O . PHE A 1 80 ? 7.058 -13.307 -12.456 1.00 90.25 80 PHE A O 1
ATOM 626 N N . ARG A 1 81 ? 5.126 -14.274 -11.804 1.00 92.31 81 ARG A N 1
ATOM 627 C CA . ARG A 1 81 ? 4.171 -13.328 -12.390 1.00 92.31 81 ARG A CA 1
ATOM 628 C C . ARG A 1 81 ? 3.292 -12.708 -11.318 1.00 92.31 81 ARG A C 1
ATOM 630 O O . ARG A 1 81 ? 3.188 -13.223 -10.207 1.00 92.31 81 ARG A O 1
ATOM 637 N N . TYR A 1 82 ? 2.675 -11.575 -11.646 1.00 91.12 82 TYR A N 1
ATOM 638 C CA . TYR A 1 82 ? 1.767 -10.898 -10.715 1.00 91.12 82 TYR A CA 1
ATOM 639 C C . TYR A 1 82 ? 0.614 -11.804 -10.298 1.00 91.12 82 TYR A C 1
ATOM 641 O O . TYR A 1 82 ? 0.301 -11.904 -9.113 1.00 91.12 82 TYR A O 1
ATOM 649 N N . ASP A 1 83 ? 0.090 -12.550 -11.265 1.00 92.00 83 ASP A N 1
ATOM 650 C CA . ASP A 1 83 ? -1.013 -13.489 -11.078 1.00 92.00 83 ASP A CA 1
ATOM 651 C C . ASP A 1 83 ? -0.648 -14.710 -10.209 1.00 92.00 83 ASP A C 1
ATOM 653 O O . ASP A 1 83 ? -1.542 -15.455 -9.814 1.00 92.00 83 ASP A O 1
ATOM 657 N N . ASP A 1 84 ? 0.634 -14.916 -9.879 1.00 92.31 84 ASP A N 1
ATOM 658 C CA . ASP A 1 84 ? 1.065 -15.965 -8.942 1.00 92.31 84 ASP A CA 1
ATOM 659 C C . ASP A 1 84 ? 0.887 -15.546 -7.469 1.00 92.31 84 ASP A C 1
ATOM 661 O O . ASP A 1 84 ? 1.012 -16.371 -6.560 1.00 92.31 84 ASP A O 1
ATOM 665 N N . CYS A 1 85 ? 0.613 -14.266 -7.198 1.00 91.62 85 CYS A N 1
ATOM 666 C CA . CYS A 1 85 ? 0.275 -13.800 -5.858 1.00 91.62 85 CYS A CA 1
ATOM 667 C C . CYS A 1 85 ? -1.061 -14.388 -5.387 1.00 91.62 85 CYS A C 1
ATOM 669 O O . CYS A 1 85 ? -2.014 -14.540 -6.154 1.00 91.62 85 CYS A O 1
ATOM 671 N N . ARG A 1 86 ? -1.175 -14.638 -4.079 1.00 91.94 86 ARG A N 1
ATOM 672 C CA . ARG A 1 86 ? -2.459 -15.010 -3.478 1.00 91.94 86 ARG A CA 1
ATOM 673 C C . ARG A 1 86 ? -3.434 -13.829 -3.586 1.00 91.94 86 ARG A C 1
ATOM 675 O O . ARG A 1 86 ? -3.028 -12.705 -3.307 1.00 91.94 86 ARG A O 1
ATOM 682 N N . PRO A 1 87 ? -4.725 -14.055 -3.883 1.00 94.62 87 PRO A N 1
ATOM 683 C CA . PRO A 1 87 ? -5.714 -12.976 -3.953 1.00 94.62 87 PRO A CA 1
ATOM 684 C C . PRO A 1 87 ? -5.787 -12.104 -2.691 1.00 94.62 87 PRO A C 1
ATOM 686 O O . PRO A 1 87 ? -5.990 -10.897 -2.797 1.00 94.62 87 PRO A O 1
ATOM 689 N N . GLY A 1 88 ? -5.533 -12.678 -1.505 1.00 95.19 88 GLY A N 1
ATOM 690 C CA . GLY A 1 88 ? -5.451 -11.938 -0.240 1.00 95.19 88 GLY A CA 1
ATOM 691 C C . GLY A 1 88 ? -4.395 -10.824 -0.224 1.00 95.19 88 GLY A C 1
ATOM 692 O O . GLY A 1 88 ? -4.419 -9.951 0.643 1.00 95.19 88 GLY A O 1
ATOM 693 N N . SER A 1 89 ? -3.473 -10.791 -1.188 1.00 93.00 89 SER A N 1
ATOM 694 C CA . SER A 1 89 ? -2.528 -9.692 -1.372 1.00 93.00 89 SER A CA 1
ATOM 695 C C . SER A 1 89 ? -3.192 -8.354 -1.731 1.00 93.00 89 SER A C 1
ATOM 697 O O . SER A 1 89 ? -2.628 -7.324 -1.369 1.00 93.00 89 SER A O 1
ATOM 699 N N . TRP A 1 90 ? -4.371 -8.344 -2.369 1.00 94.56 90 TRP A N 1
ATOM 700 C CA . TRP A 1 90 ? -5.110 -7.117 -2.736 1.00 94.56 90 TRP A CA 1
ATOM 701 C C . TRP A 1 90 ? -6.623 -7.181 -2.494 1.00 94.56 90 TRP A C 1
ATOM 703 O O . TRP A 1 90 ? -7.287 -6.146 -2.570 1.00 94.56 90 TRP A O 1
ATOM 713 N N . ASP A 1 91 ? -7.178 -8.359 -2.206 1.00 97.56 91 ASP A N 1
ATOM 714 C CA . ASP A 1 91 ? -8.583 -8.548 -1.847 1.00 97.56 91 ASP A CA 1
ATOM 715 C C . ASP A 1 91 ? -8.719 -8.736 -0.321 1.00 97.56 91 ASP A C 1
ATOM 717 O O . ASP A 1 91 ? -8.152 -9.681 0.241 1.00 97.56 91 ASP A O 1
ATOM 721 N N . PRO A 1 92 ? -9.443 -7.845 0.383 1.00 98.12 92 PRO A N 1
ATOM 722 C CA . PRO A 1 92 ? -9.532 -7.893 1.837 1.00 98.12 92 PRO A CA 1
ATOM 723 C C . PRO A 1 92 ? -10.398 -9.053 2.356 1.00 98.12 92 PRO A C 1
ATOM 725 O O . PRO A 1 92 ? -10.158 -9.523 3.468 1.00 98.12 92 PRO A O 1
ATOM 728 N N . ASP A 1 93 ? -11.362 -9.551 1.574 1.00 98.44 93 ASP A N 1
ATOM 729 C CA . ASP A 1 93 ? -12.174 -10.717 1.943 1.00 98.44 93 ASP A CA 1
ATOM 730 C C . ASP A 1 93 ? -11.356 -12.008 1.823 1.00 98.44 93 ASP A C 1
ATOM 732 O O . ASP A 1 93 ? -11.437 -12.890 2.683 1.00 98.44 93 ASP A O 1
ATOM 736 N N . GLU A 1 94 ? -10.526 -12.116 0.782 1.00 98.00 94 GLU A N 1
ATOM 737 C CA . GLU A 1 94 ? -9.589 -13.235 0.641 1.00 98.00 94 GLU A CA 1
ATOM 738 C C . GLU A 1 94 ? -8.488 -13.184 1.714 1.00 98.00 94 GLU A C 1
ATOM 740 O O . GLU A 1 94 ? -8.139 -14.225 2.274 1.00 98.00 94 GLU A O 1
ATOM 745 N N . ARG A 1 95 ? -8.016 -11.985 2.100 1.00 97.25 95 ARG A N 1
ATOM 746 C CA . A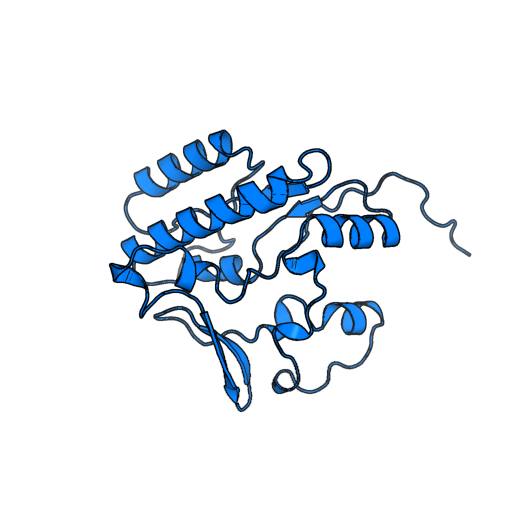RG A 1 95 ? -7.055 -11.815 3.207 1.00 97.25 95 ARG A CA 1
ATOM 747 C C . ARG A 1 95 ? -7.588 -12.377 4.523 1.00 97.25 95 ARG A C 1
ATOM 749 O O . ARG A 1 95 ? -6.819 -12.987 5.261 1.00 97.25 95 ARG A O 1
ATOM 756 N N . LEU A 1 96 ? -8.878 -12.208 4.830 1.00 97.56 96 LEU A N 1
ATOM 757 C CA . LEU A 1 96 ? -9.448 -12.768 6.060 1.00 97.56 96 LEU A CA 1
ATOM 758 C C . LEU A 1 96 ? -9.384 -14.297 6.092 1.00 97.56 96 LEU A C 1
ATOM 760 O O . LEU A 1 96 ? -9.143 -14.870 7.152 1.00 97.56 96 LEU A O 1
ATOM 764 N N . LYS A 1 97 ? -9.562 -14.955 4.942 1.00 96.81 97 LYS A N 1
ATOM 765 C CA . LYS A 1 97 ? -9.446 -16.416 4.847 1.00 96.81 97 LYS A CA 1
ATOM 766 C C . LYS A 1 97 ? -8.013 -16.869 5.100 1.00 96.81 97 LYS A C 1
ATOM 768 O O . LYS A 1 97 ? -7.815 -17.857 5.799 1.00 96.81 97 LYS A O 1
ATOM 773 N N . ASP A 1 98 ? -7.035 -16.136 4.569 1.00 94.38 98 ASP A N 1
ATOM 774 C CA . ASP A 1 98 ? -5.616 -16.393 4.834 1.00 94.38 98 ASP A CA 1
ATOM 775 C C . ASP A 1 98 ? -5.297 -16.199 6.329 1.00 94.38 98 ASP A C 1
ATOM 777 O O . ASP A 1 98 ? -4.725 -17.085 6.962 1.00 94.38 98 ASP A O 1
ATOM 781 N N . GLN A 1 99 ? -5.779 -15.111 6.941 1.00 95.06 99 GLN A N 1
ATOM 782 C CA . GLN A 1 99 ? -5.627 -14.881 8.381 1.00 95.06 99 GLN A CA 1
ATOM 783 C C . GLN A 1 99 ? -6.273 -15.985 9.237 1.00 95.06 99 GLN A C 1
ATOM 785 O O . GLN A 1 99 ? -5.718 -16.359 10.269 1.00 95.06 99 GLN A O 1
ATOM 790 N N . ASP A 1 100 ? -7.428 -16.520 8.830 1.00 94.31 100 ASP A N 1
ATOM 791 C CA . ASP A 1 100 ? -8.107 -17.610 9.542 1.00 94.31 100 ASP A CA 1
ATOM 792 C C . ASP A 1 100 ? -7.330 -18.934 9.463 1.00 94.31 100 ASP A C 1
ATOM 794 O O . ASP A 1 100 ? -7.324 -19.695 10.432 1.00 94.31 100 ASP A O 1
ATOM 798 N N . ILE A 1 101 ? -6.654 -19.200 8.338 1.00 90.88 101 ILE A N 1
ATOM 799 C CA . ILE A 1 101 ? -5.761 -20.360 8.177 1.00 90.88 101 ILE A CA 1
ATOM 800 C C . ILE A 1 101 ? -4.557 -20.239 9.120 1.00 90.88 101 ILE A C 1
ATOM 802 O O . ILE A 1 101 ? -4.195 -21.219 9.774 1.00 90.88 101 ILE A O 1
ATOM 806 N N . ASP A 1 102 ? -3.983 -19.039 9.225 1.00 89.62 102 ASP A N 1
ATOM 807 C CA . ASP A 1 102 ? -2.769 -18.777 10.006 1.00 89.62 102 ASP A CA 1
ATOM 808 C C . ASP A 1 102 ? -3.045 -18.482 11.496 1.00 89.62 102 ASP A C 1
ATOM 810 O O . ASP A 1 102 ? -2.117 -18.325 12.293 1.00 89.62 102 ASP A O 1
ATOM 814 N N . GLY A 1 103 ? -4.318 -18.395 11.899 1.00 92.31 103 GLY A N 1
ATOM 815 C CA . GLY A 1 103 ? -4.721 -18.056 13.268 1.00 92.31 103 GLY A CA 1
ATOM 816 C C . GLY A 1 103 ? -4.459 -16.592 13.654 1.00 92.31 103 GLY A C 1
ATOM 817 O O . GLY A 1 103 ? -4.361 -16.272 14.842 1.00 92.31 103 GLY A O 1
ATOM 818 N N . VAL A 1 104 ? -4.340 -15.697 12.669 1.00 95.12 104 VAL A N 1
ATOM 819 C CA . VAL A 1 104 ? -4.096 -14.261 12.852 1.00 95.12 104 VAL A CA 1
ATOM 820 C C . VAL A 1 104 ? -5.417 -13.532 13.111 1.00 95.12 104 VAL A C 1
ATOM 822 O O . VAL A 1 104 ? -6.324 -13.507 12.282 1.00 95.12 104 VAL A O 1
ATOM 825 N N . LEU A 1 105 ? -5.531 -12.889 14.273 1.00 95.88 105 LEU A N 1
ATOM 826 C CA . LEU A 1 105 ? -6.720 -12.123 14.651 1.00 95.88 105 LEU A CA 1
ATOM 827 C C . LEU A 1 105 ? -6.769 -10.759 13.952 1.00 95.88 105 LEU A C 1
ATOM 829 O O . LEU A 1 105 ? -7.847 -10.291 13.597 1.00 95.88 105 LEU A O 1
ATOM 833 N N . GLY A 1 106 ? -5.617 -10.123 13.759 1.00 96.38 106 GLY A N 1
ATOM 834 C CA . GLY A 1 106 ? -5.523 -8.840 13.075 1.00 96.38 106 GLY A CA 1
ATOM 835 C C . GLY A 1 106 ? -4.105 -8.522 12.625 1.00 96.38 106 GLY A C 1
ATOM 836 O O . GLY A 1 106 ? -3.144 -9.136 13.090 1.00 96.38 106 GLY A O 1
ATOM 837 N N . GLU A 1 107 ? -3.989 -7.567 11.709 1.00 97.56 107 GLU A N 1
ATOM 838 C CA . GLU A 1 107 ? -2.755 -7.270 10.995 1.00 97.56 107 GLU A CA 1
ATOM 839 C C . GLU A 1 107 ? -2.565 -5.768 10.742 1.00 97.56 107 GLU A C 1
ATOM 841 O O . GLU A 1 107 ? -3.501 -5.048 10.372 1.00 97.56 107 GLU A O 1
ATOM 846 N N . VAL A 1 108 ? -1.327 -5.309 10.927 1.00 98.25 108 VAL A N 1
ATOM 847 C CA . VAL A 1 108 ? -0.842 -4.016 10.434 1.00 98.25 108 VAL A CA 1
ATOM 848 C C . VAL A 1 108 ? -0.370 -4.200 8.993 1.00 98.25 108 VAL A C 1
ATOM 850 O O . VAL A 1 108 ? 0.492 -5.032 8.732 1.00 98.25 108 VAL A O 1
ATOM 853 N N . ILE A 1 109 ? -0.940 -3.428 8.069 1.00 97.88 109 ILE A N 1
ATOM 854 C CA . ILE A 1 109 ? -0.770 -3.607 6.625 1.00 97.88 109 ILE A CA 1
ATOM 855 C C . ILE A 1 109 ? 0.105 -2.489 6.052 1.00 97.88 109 ILE A C 1
ATOM 857 O O . ILE A 1 109 ? -0.337 -1.344 5.912 1.00 97.88 109 ILE A O 1
ATOM 861 N N . TYR A 1 110 ? 1.333 -2.841 5.699 1.00 97.06 110 TYR A N 1
ATOM 862 C CA . TYR A 1 110 ? 2.300 -2.021 4.983 1.00 97.06 110 TYR A CA 1
ATOM 863 C C . TYR A 1 110 ? 2.136 -2.148 3.459 1.00 97.06 110 TYR A C 1
ATOM 865 O O . TYR A 1 110 ? 1.598 -3.148 2.973 1.00 97.06 110 TYR A O 1
ATOM 873 N N . PRO A 1 111 ? 2.612 -1.154 2.686 1.00 93.75 111 PRO A N 1
ATOM 874 C CA . PRO A 1 111 ? 2.739 -1.289 1.235 1.00 93.75 111 PRO A CA 1
ATOM 875 C C . PRO A 1 111 ? 3.659 -2.452 0.863 1.00 93.75 111 PRO A C 1
ATOM 877 O O . PRO A 1 111 ? 4.565 -2.786 1.627 1.00 93.75 111 PRO A O 1
ATOM 880 N N . GLY A 1 112 ? 3.473 -3.013 -0.328 1.00 89.12 112 GLY A N 1
ATOM 881 C CA . GLY A 1 112 ? 4.486 -3.852 -0.967 1.00 89.12 112 GLY A CA 1
ATOM 882 C C . GLY A 1 112 ? 5.390 -2.954 -1.795 1.00 89.12 112 GLY A C 1
ATOM 883 O O . GLY A 1 112 ? 6.360 -2.365 -1.315 1.00 89.12 112 GLY A O 1
ATOM 884 N N . VAL A 1 113 ? 4.964 -2.693 -3.026 1.00 76.56 113 VAL A N 1
ATOM 885 C CA . VAL A 1 113 ? 5.676 -1.822 -3.959 1.00 76.56 113 VAL A CA 1
ATOM 886 C C . VAL A 1 113 ? 5.823 -0.391 -3.435 1.00 76.56 113 VAL A C 1
ATOM 888 O O . VAL A 1 113 ? 6.862 0.249 -3.650 1.00 76.56 113 VAL A O 1
ATOM 891 N N . GLY A 1 114 ? 4.811 0.127 -2.733 1.00 75.00 114 GLY A N 1
ATOM 892 C CA . GLY A 1 114 ? 4.830 1.469 -2.151 1.00 75.00 114 GLY A CA 1
ATOM 893 C C . GLY A 1 114 ? 5.998 1.716 -1.182 1.00 75.00 114 GLY A C 1
ATOM 894 O O . GLY A 1 114 ? 6.319 2.874 -0.915 1.00 75.00 114 GLY A O 1
ATOM 895 N N . LEU A 1 115 ? 6.707 0.671 -0.724 1.00 84.44 115 LEU A N 1
ATOM 896 C CA . LEU A 1 115 ? 7.952 0.783 0.049 1.00 84.44 115 LEU A CA 1
ATOM 897 C C . LEU A 1 115 ? 9.073 1.526 -0.682 1.00 84.44 115 LEU A C 1
ATOM 899 O O . LEU A 1 115 ? 10.006 2.005 -0.037 1.00 84.44 115 LEU A O 1
ATOM 903 N N . PHE A 1 116 ? 9.016 1.610 -2.012 1.00 83.69 116 PHE A N 1
ATOM 904 C CA . PHE A 1 116 ? 10.115 2.132 -2.828 1.00 83.69 116 PHE A CA 1
ATOM 905 C C . PHE A 1 116 ? 9.787 3.430 -3.555 1.00 83.69 116 PHE A C 1
ATOM 907 O O . PHE A 1 116 ? 10.677 4.025 -4.158 1.00 83.69 116 PHE A O 1
ATOM 914 N N . ILE A 1 117 ? 8.540 3.900 -3.475 1.00 85.50 117 ILE A N 1
ATOM 915 C CA . ILE A 1 117 ? 8.115 5.099 -4.200 1.00 85.50 117 ILE A CA 1
ATOM 916 C C . ILE A 1 117 ? 8.855 6.362 -3.743 1.00 85.50 117 ILE A C 1
ATOM 918 O O . ILE A 1 117 ? 9.045 7.287 -4.528 1.00 85.50 117 ILE A O 1
ATOM 922 N N . TRP A 1 118 ? 9.314 6.384 -2.489 1.00 85.00 118 TRP A N 1
ATOM 923 C CA . TRP A 1 118 ? 10.001 7.525 -1.881 1.00 85.00 118 TRP A CA 1
ATOM 924 C C . TRP A 1 118 ? 11.279 7.955 -2.614 1.00 85.00 118 TRP A C 1
ATOM 926 O O . TRP A 1 118 ? 11.717 9.089 -2.425 1.00 85.00 118 TRP A O 1
ATOM 936 N N . ASP A 1 119 ? 11.874 7.069 -3.418 1.00 83.25 119 ASP A N 1
ATOM 937 C CA . ASP A 1 119 ? 13.106 7.325 -4.176 1.00 83.25 119 ASP A CA 1
ATOM 938 C C . ASP A 1 119 ? 12.836 8.078 -5.497 1.00 83.25 119 ASP A C 1
ATOM 940 O O . ASP A 1 119 ? 13.767 8.475 -6.193 1.00 83.25 119 ASP A O 1
ATOM 944 N N . SER A 1 120 ? 11.564 8.298 -5.863 1.00 85.75 120 SER A N 1
ATOM 945 C CA . SER A 1 120 ? 11.204 9.064 -7.061 1.00 85.75 120 SER A CA 1
ATOM 946 C C . SER A 1 120 ? 11.754 10.496 -7.008 1.00 85.75 120 SER A C 1
ATOM 948 O O . SER A 1 120 ? 11.691 11.169 -5.981 1.00 85.75 120 SER A O 1
ATOM 950 N N . ASP A 1 121 ? 12.255 10.991 -8.140 1.00 86.31 121 ASP A N 1
ATOM 951 C CA . ASP A 1 121 ? 12.830 12.333 -8.285 1.00 86.31 121 ASP A CA 1
ATOM 952 C C . ASP A 1 121 ? 11.796 13.423 -8.626 1.00 86.31 121 ASP A C 1
ATOM 954 O O . ASP A 1 121 ? 12.139 14.607 -8.688 1.00 86.31 121 ASP A O 1
ATOM 958 N N . ASN A 1 122 ? 10.528 13.043 -8.814 1.00 90.25 122 ASN A N 1
ATOM 959 C CA . ASN A 1 122 ? 9.436 13.945 -9.160 1.00 90.25 122 ASN A CA 1
ATOM 960 C C . ASN A 1 122 ? 8.473 14.136 -7.983 1.00 90.25 122 ASN A C 1
ATOM 962 O O . ASN A 1 122 ? 7.556 13.343 -7.768 1.00 90.25 122 ASN A O 1
ATOM 966 N N . ASP A 1 123 ? 8.656 15.242 -7.264 1.00 93.25 123 ASP A N 1
ATOM 967 C CA . ASP A 1 123 ? 7.925 15.551 -6.033 1.00 93.25 123 ASP A CA 1
ATOM 968 C C . ASP A 1 123 ? 6.391 15.607 -6.226 1.00 93.25 123 ASP A C 1
ATOM 970 O O . ASP A 1 123 ? 5.646 15.089 -5.395 1.00 93.25 123 ASP A O 1
ATOM 974 N N . GLU A 1 124 ? 5.887 16.198 -7.322 1.00 93.88 124 GLU A N 1
ATOM 975 C CA . GLU A 1 124 ? 4.434 16.261 -7.573 1.00 93.88 124 GLU A CA 1
ATOM 976 C C . GLU A 1 124 ? 3.842 14.887 -7.901 1.00 93.88 124 GLU A C 1
ATOM 978 O O . GLU A 1 124 ? 2.718 14.578 -7.500 1.00 93.88 124 GLU A O 1
ATOM 983 N N . MET A 1 125 ? 4.573 14.073 -8.665 1.00 92.38 125 MET A N 1
ATOM 984 C CA . MET A 1 125 ? 4.140 12.717 -8.988 1.00 92.38 125 MET A CA 1
ATOM 985 C C . MET A 1 125 ? 4.133 11.855 -7.728 1.00 92.38 125 MET A C 1
ATOM 987 O O . MET A 1 125 ? 3.136 11.186 -7.471 1.00 92.38 125 MET A O 1
ATOM 991 N N . LEU A 1 126 ? 5.199 11.923 -6.924 1.00 92.62 126 LEU A N 1
ATOM 992 C CA . LEU A 1 126 ? 5.299 11.231 -5.643 1.00 92.62 126 LEU A CA 1
ATOM 993 C C . LEU A 1 126 ? 4.106 11.570 -4.744 1.00 92.62 126 LEU A C 1
ATOM 995 O O . LEU A 1 126 ? 3.462 10.668 -4.212 1.00 92.62 126 LEU A O 1
ATOM 999 N N . TYR A 1 127 ? 3.755 12.853 -4.639 1.00 94.94 127 TYR A N 1
ATOM 1000 C CA . TYR A 1 127 ? 2.603 13.278 -3.851 1.00 94.94 127 TYR A CA 1
ATOM 1001 C C . TYR A 1 127 ? 1.281 12.662 -4.337 1.00 94.94 127 TYR A C 1
ATOM 1003 O O . TYR A 1 127 ? 0.503 12.151 -3.529 1.00 94.94 127 TYR A O 1
ATOM 1011 N N . GLU A 1 128 ? 1.031 12.650 -5.651 1.00 95.25 128 GLU A N 1
ATOM 1012 C CA . GLU A 1 128 ? -0.183 12.036 -6.204 1.00 95.25 128 GLU A CA 1
ATOM 1013 C C . GLU A 1 128 ? -0.190 10.506 -6.085 1.00 95.25 128 GLU A C 1
ATOM 1015 O O . GLU A 1 128 ? -1.253 9.921 -5.862 1.00 95.25 128 GLU A O 1
ATOM 1020 N N . VAL A 1 129 ? 0.969 9.846 -6.172 1.00 94.56 129 VAL A N 1
ATOM 1021 C CA . VAL A 1 129 ? 1.074 8.406 -5.910 1.00 94.56 129 VAL A CA 1
ATOM 1022 C C . VAL A 1 129 ? 0.709 8.101 -4.459 1.00 94.56 129 VAL A C 1
ATOM 1024 O O . VAL A 1 129 ? -0.122 7.220 -4.231 1.00 94.56 129 VAL A O 1
ATOM 1027 N N . CYS A 1 130 ? 1.276 8.830 -3.490 1.00 95.81 130 CYS A N 1
ATOM 1028 C CA . CYS A 1 130 ? 0.976 8.619 -2.074 1.00 95.81 130 CYS A CA 1
ATOM 1029 C C . CYS A 1 130 ? -0.523 8.750 -1.796 1.00 95.81 130 CYS A C 1
ATOM 1031 O O . CYS A 1 130 ? -1.114 7.858 -1.190 1.00 95.81 130 CYS A O 1
ATOM 1033 N N . LYS A 1 131 ? -1.158 9.804 -2.323 1.00 97.38 131 LYS A N 1
ATOM 1034 C CA . LYS A 1 131 ? -2.606 10.007 -2.193 1.00 97.38 131 LYS A CA 1
ATOM 1035 C C . LYS A 1 131 ? -3.414 8.856 -2.782 1.00 97.38 131 LYS A C 1
ATOM 1037 O O . LYS A 1 131 ? -4.299 8.328 -2.116 1.00 97.38 131 LYS A O 1
ATOM 1042 N N . THR A 1 132 ? -3.071 8.455 -4.006 1.00 97.31 132 THR A N 1
ATOM 1043 C CA . THR A 1 132 ? -3.762 7.379 -4.730 1.00 97.31 132 THR A CA 1
ATOM 1044 C C . THR A 1 132 ? -3.662 6.046 -3.987 1.00 97.31 132 THR A C 1
ATOM 1046 O O . THR A 1 132 ? -4.656 5.333 -3.860 1.00 97.31 132 THR A O 1
ATOM 1049 N N . TYR A 1 133 ? -2.477 5.724 -3.463 1.00 97.44 133 TYR A N 1
ATOM 1050 C CA . TYR A 1 133 ? -2.264 4.525 -2.657 1.00 97.44 133 TYR A CA 1
ATOM 1051 C C . TYR A 1 133 ? -3.052 4.582 -1.344 1.00 97.44 133 TYR A C 1
ATOM 1053 O O . TYR A 1 133 ? -3.727 3.617 -1.003 1.00 97.44 133 TYR A O 1
ATOM 1061 N N . ASN A 1 134 ? -3.014 5.710 -0.626 1.00 98.25 134 ASN A N 1
ATOM 1062 C CA . ASN A 1 134 ? -3.700 5.847 0.660 1.00 98.25 134 ASN A CA 1
ATOM 1063 C C . ASN A 1 134 ? -5.230 5.767 0.519 1.00 98.25 134 ASN A C 1
ATOM 1065 O O . ASN A 1 134 ? -5.886 5.219 1.403 1.00 98.25 134 ASN A O 1
ATOM 1069 N N . ASP A 1 135 ? -5.794 6.264 -0.589 1.00 98.56 135 ASP A N 1
ATOM 1070 C CA . ASP A 1 135 ? -7.223 6.113 -0.900 1.00 98.56 135 ASP A CA 1
ATOM 1071 C C . ASP A 1 135 ? -7.600 4.637 -1.041 1.00 98.56 135 ASP A C 1
ATOM 1073 O O . ASP A 1 135 ? -8.525 4.156 -0.388 1.00 98.56 135 ASP A O 1
ATOM 1077 N N . TRP A 1 136 ? -6.837 3.892 -1.839 1.00 98.25 136 TRP A N 1
ATOM 1078 C CA . TRP A 1 136 ? -7.071 2.463 -2.017 1.00 98.25 136 TRP A CA 1
ATOM 1079 C C . TRP A 1 136 ? -6.806 1.650 -0.742 1.00 98.25 136 TRP A C 1
ATOM 1081 O O . TRP A 1 136 ? -7.596 0.772 -0.406 1.00 98.25 136 TRP A O 1
ATOM 1091 N N . LEU A 1 137 ? -5.741 1.946 0.008 1.00 98.50 137 LEU A N 1
ATOM 1092 C CA . LEU A 1 137 ? -5.449 1.232 1.251 1.00 98.50 137 LEU A CA 1
ATOM 1093 C C . LEU A 1 137 ? -6.546 1.466 2.297 1.00 98.50 137 LEU A C 1
ATOM 1095 O O . LEU A 1 137 ? -6.863 0.563 3.071 1.00 98.50 137 LEU A O 1
ATOM 1099 N N . SER A 1 138 ? -7.141 2.662 2.313 1.00 98.62 138 SER A N 1
ATOM 1100 C CA . SER A 1 138 ? -8.306 2.964 3.146 1.00 98.62 138 SER A CA 1
ATOM 1101 C C . SER A 1 138 ? -9.519 2.126 2.737 1.00 98.62 138 SER A C 1
ATOM 1103 O O . SER A 1 138 ? -10.173 1.565 3.613 1.00 98.62 138 SER A O 1
ATOM 1105 N N . GLU A 1 139 ? -9.780 1.955 1.435 1.00 98.56 139 GLU A N 1
ATOM 1106 C CA . GLU A 1 139 ? -10.823 1.041 0.939 1.00 98.56 139 GLU A CA 1
ATOM 1107 C C . G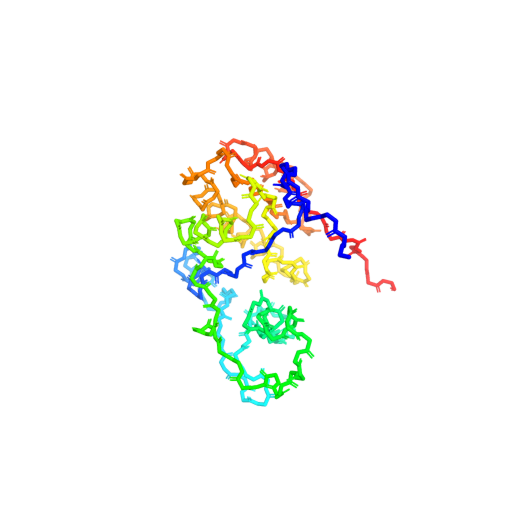LU A 1 139 ? -10.547 -0.414 1.367 1.00 98.56 139 GLU A C 1
ATOM 1109 O O . GLU A 1 139 ? -11.435 -1.076 1.904 1.00 98.56 139 GLU A O 1
ATOM 1114 N N . PHE A 1 140 ? -9.310 -0.891 1.187 1.00 98.56 140 PHE A N 1
ATOM 1115 C CA . PHE A 1 140 ? -8.887 -2.249 1.544 1.00 98.56 140 PHE A CA 1
ATOM 1116 C C . PHE A 1 140 ? -9.032 -2.519 3.049 1.00 98.56 140 PHE A C 1
ATOM 1118 O O . PHE A 1 140 ? -9.724 -3.449 3.460 1.00 98.56 140 PHE A O 1
ATOM 1125 N N . ALA A 1 141 ? -8.415 -1.688 3.895 1.00 98.38 141 ALA A N 1
ATOM 1126 C CA . ALA A 1 141 ? -8.466 -1.865 5.345 1.00 98.38 141 ALA A CA 1
ATOM 1127 C C . ALA A 1 141 ? -9.865 -1.567 5.913 1.00 98.38 141 ALA A C 1
ATOM 1129 O O . ALA A 1 141 ? -10.288 -2.183 6.891 1.00 98.38 141 ALA A O 1
ATOM 1130 N N . GLY A 1 142 ? -10.598 -0.644 5.286 1.00 98.44 142 GLY A N 1
ATOM 1131 C CA . GLY A 1 142 ? -11.954 -0.252 5.658 1.00 98.44 142 GLY A CA 1
ATOM 1132 C C . GLY A 1 142 ? -13.015 -1.321 5.394 1.00 98.44 142 GLY A C 1
ATOM 1133 O O . GLY A 1 142 ? -14.090 -1.238 5.986 1.00 98.44 142 GLY A O 1
ATOM 1134 N N . ALA A 1 143 ? -12.724 -2.337 4.574 1.00 98.50 143 ALA A N 1
ATOM 1135 C CA . ALA A 1 143 ? -13.599 -3.496 4.411 1.00 98.50 143 ALA A CA 1
ATOM 1136 C C . ALA A 1 143 ? -13.721 -4.309 5.714 1.00 98.50 143 ALA A C 1
ATOM 1138 O O . ALA A 1 143 ? -14.819 -4.740 6.062 1.00 98.50 143 ALA A O 1
ATOM 1139 N N . HIS A 1 144 ? -12.619 -4.442 6.469 1.00 98.25 144 HIS A N 1
ATOM 1140 C CA . HIS A 1 144 ? -12.551 -5.200 7.728 1.00 98.25 144 HIS A CA 1
ATOM 1141 C C . HIS A 1 144 ? -11.750 -4.457 8.806 1.00 98.25 144 HIS A C 1
ATOM 1143 O O . HIS A 1 144 ? -10.698 -4.933 9.242 1.00 98.25 144 HIS A O 1
ATOM 1149 N N . PRO A 1 145 ? -12.233 -3.300 9.291 1.00 97.31 145 PRO A N 1
ATOM 1150 C CA . PRO A 1 145 ? -11.454 -2.414 10.153 1.00 97.31 145 PRO A CA 1
ATOM 1151 C C . PRO A 1 145 ? -11.167 -3.008 11.538 1.00 97.31 145 PRO A C 1
ATOM 1153 O O . PRO A 1 145 ? -10.303 -2.495 12.243 1.00 97.31 145 PRO A O 1
ATOM 1156 N N . ASP A 1 146 ? -11.855 -4.072 11.948 1.00 96.38 146 ASP A N 1
ATOM 1157 C CA . ASP A 1 146 ? -11.573 -4.772 13.206 1.00 96.38 146 ASP A CA 1
ATOM 1158 C C . ASP A 1 146 ? -10.365 -5.720 13.100 1.00 96.38 146 ASP A C 1
ATOM 1160 O O . ASP A 1 146 ? -9.783 -6.081 14.123 1.00 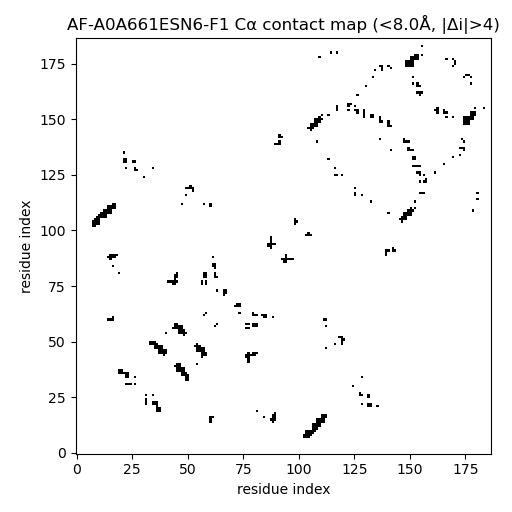96.38 146 ASP A O 1
ATOM 1164 N N . ARG A 1 147 ? -9.960 -6.094 11.876 1.00 97.31 147 ARG A N 1
ATOM 1165 C CA . ARG A 1 147 ? -8.839 -7.014 11.608 1.00 97.31 147 ARG A CA 1
ATOM 1166 C C . ARG A 1 147 ? -7.705 -6.380 10.809 1.00 97.31 147 ARG A C 1
ATOM 1168 O O . ARG A 1 147 ? -6.569 -6.817 10.943 1.00 97.31 147 ARG A O 1
ATOM 1175 N N . LEU A 1 148 ? -7.979 -5.361 9.998 1.00 98.50 148 LEU A N 1
ATOM 1176 C CA . LEU A 1 148 ? -7.002 -4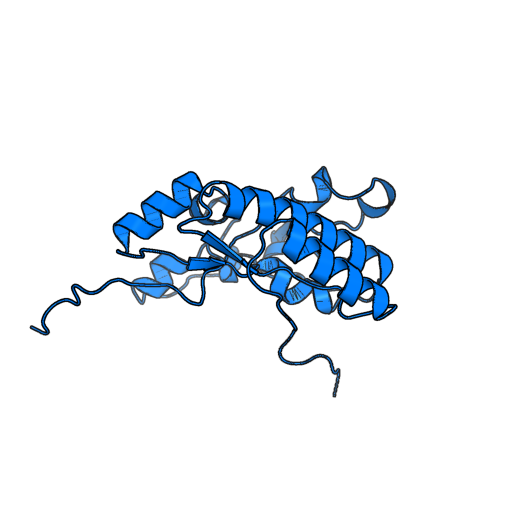.748 9.098 1.00 98.50 148 LEU A CA 1
ATOM 1177 C C . LEU A 1 148 ? -6.721 -3.301 9.509 1.00 98.50 148 LEU A C 1
ATOM 1179 O O . LEU A 1 148 ? -7.638 -2.485 9.649 1.00 98.50 148 LEU A O 1
ATOM 1183 N N . LYS A 1 149 ? -5.439 -2.965 9.684 1.00 98.31 149 LYS A N 1
ATOM 1184 C CA . LYS A 1 149 ? -4.984 -1.595 9.957 1.00 98.31 149 LYS A CA 1
ATOM 1185 C C . LYS A 1 149 ? -3.921 -1.170 8.958 1.00 98.31 149 LYS A C 1
ATOM 1187 O O . LYS A 1 149 ? -2.754 -1.516 9.095 1.00 98.31 149 LYS A O 1
ATOM 1192 N N . GLY A 1 150 ? -4.341 -0.395 7.961 1.00 98.31 150 GLY A N 1
ATOM 1193 C CA . GLY A 1 150 ? -3.453 0.143 6.935 1.00 98.31 150 GLY A CA 1
ATOM 1194 C C . GLY A 1 150 ? -2.470 1.185 7.470 1.00 98.31 150 GLY A C 1
ATOM 1195 O O . GLY A 1 150 ? -2.821 2.018 8.314 1.00 98.31 150 GLY A O 1
ATOM 1196 N N . VAL A 1 151 ? -1.250 1.141 6.938 1.00 98.31 151 VAL A N 1
ATOM 1197 C CA . VAL A 1 151 ? -0.178 2.111 7.157 1.00 98.31 151 VAL A CA 1
ATOM 1198 C C . VAL A 1 151 ? -0.048 3.005 5.926 1.00 98.31 151 VAL A C 1
ATOM 1200 O O . VAL A 1 151 ? 0.312 2.552 4.839 1.00 98.31 151 VAL A O 1
ATOM 1203 N N . ALA A 1 152 ? -0.339 4.290 6.101 1.00 97.75 152 ALA A N 1
ATOM 1204 C CA . ALA A 1 152 ? -0.257 5.269 5.028 1.00 97.75 152 ALA A CA 1
ATOM 1205 C C . ALA A 1 152 ? 1.194 5.539 4.615 1.00 97.75 152 ALA A C 1
ATOM 1207 O O . ALA A 1 152 ? 2.095 5.563 5.456 1.00 97.75 152 ALA A O 1
ATOM 1208 N N . ILE A 1 153 ? 1.410 5.830 3.334 1.00 96.25 153 ILE A N 1
ATOM 1209 C CA . ILE A 1 153 ? 2.688 6.355 2.841 1.00 96.25 153 ILE A CA 1
ATOM 1210 C C . ILE A 1 153 ? 2.611 7.872 2.697 1.00 96.25 153 ILE A C 1
ATOM 1212 O O . ILE A 1 153 ? 1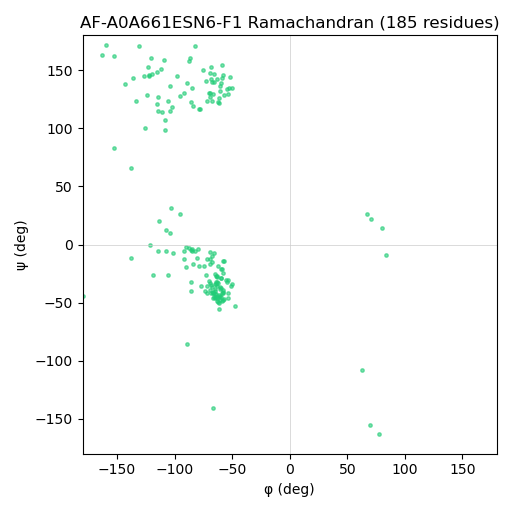.568 8.424 2.338 1.00 96.25 153 ILE A O 1
ATOM 1216 N N . LEU A 1 154 ? 3.722 8.552 2.969 1.00 95.31 154 LEU A N 1
ATOM 1217 C CA . LEU A 1 154 ? 3.818 10.008 2.894 1.00 95.31 154 LEU A CA 1
ATOM 1218 C C . LEU A 1 154 ? 4.803 10.433 1.799 1.00 95.31 154 LEU A C 1
ATOM 1220 O O . LEU A 1 154 ? 5.800 9.738 1.582 1.00 95.31 154 LEU A O 1
ATOM 1224 N N . PRO A 1 155 ? 4.580 11.587 1.142 1.00 93.44 155 PRO A N 1
ATOM 1225 C CA . PRO A 1 155 ? 5.589 12.172 0.271 1.00 93.44 155 PRO A CA 1
ATOM 1226 C C . PRO A 1 155 ? 6.833 12.520 1.098 1.00 93.44 155 PRO A C 1
ATOM 1228 O O . PRO A 1 155 ? 6.770 13.271 2.069 1.00 93.44 155 PRO A O 1
ATOM 1231 N N . THR A 1 156 ? 7.979 11.967 0.716 1.00 91.00 156 THR A N 1
ATOM 1232 C CA . THR A 1 156 ? 9.268 12.164 1.406 1.00 91.00 156 THR A CA 1
ATOM 1233 C C . THR A 1 156 ? 10.075 13.335 0.849 1.00 91.00 156 THR A C 1
ATOM 1235 O O . THR A 1 156 ? 11.128 13.678 1.388 1.00 91.00 156 THR A O 1
ATOM 1238 N N . ARG A 1 157 ? 9.586 13.945 -0.232 1.00 90.31 157 ARG A N 1
ATOM 1239 C CA . ARG A 1 157 ? 10.186 15.074 -0.944 1.00 90.31 157 ARG A CA 1
ATOM 1240 C C . ARG A 1 157 ? 9.148 16.171 -1.171 1.00 90.31 157 ARG A C 1
ATOM 1242 O O . ARG A 1 157 ? 7.956 15.965 -0.948 1.00 90.31 157 ARG A O 1
ATOM 1249 N N . GLY A 1 158 ? 9.606 17.329 -1.640 1.00 92.19 158 GLY A N 1
ATOM 1250 C CA . GLY A 1 158 ? 8.776 18.519 -1.794 1.00 92.19 158 GLY A CA 1
ATOM 1251 C C . GLY A 1 158 ? 8.517 19.256 -0.469 1.00 92.19 158 GLY A C 1
ATOM 1252 O O . GLY A 1 158 ? 9.250 19.068 0.507 1.00 92.19 158 GLY A O 1
ATOM 1253 N N . PRO A 1 159 ? 7.507 20.144 -0.432 1.00 95.81 159 PRO A N 1
ATOM 1254 C CA . PRO A 1 159 ? 7.116 20.874 0.773 1.00 95.81 159 PRO A CA 1
ATOM 1255 C C . PRO A 1 159 ? 6.687 19.938 1.910 1.00 95.81 159 PRO A C 1
ATOM 1257 O O . PRO A 1 159 ? 5.846 19.061 1.720 1.00 95.81 159 PRO A O 1
ATOM 1260 N N . ILE A 1 160 ? 7.209 20.161 3.120 1.00 95.38 160 ILE A N 1
ATOM 1261 C CA . ILE A 1 160 ? 6.869 19.357 4.308 1.00 95.38 160 ILE A CA 1
ATOM 1262 C C . ILE A 1 160 ? 5.369 19.407 4.629 1.00 95.38 160 ILE A C 1
ATOM 1264 O O . ILE A 1 160 ? 4.796 18.446 5.141 1.00 95.38 160 ILE A O 1
ATOM 1268 N N . GLU A 1 161 ? 4.710 20.505 4.268 1.00 97.88 161 GLU A N 1
ATOM 1269 C CA . GLU A 1 161 ? 3.274 20.706 4.415 1.00 97.88 161 GLU A CA 1
ATOM 1270 C C . GLU A 1 161 ? 2.463 19.659 3.642 1.00 97.88 161 GLU A C 1
ATOM 1272 O O . GLU A 1 161 ? 1.362 19.322 4.069 1.00 97.88 161 GLU A O 1
ATOM 1277 N N . TRP A 1 162 ? 2.993 19.107 2.543 1.00 97.44 162 TRP A N 1
ATOM 1278 C CA . TRP A 1 162 ? 2.331 18.027 1.806 1.00 97.44 162 TRP A CA 1
ATOM 1279 C C . TRP A 1 162 ? 2.314 16.729 2.612 1.00 97.44 162 TRP A C 1
ATOM 1281 O O . TRP A 1 162 ? 1.281 16.066 2.670 1.00 97.44 162 TRP A O 1
ATOM 1291 N N . ALA A 1 163 ? 3.423 16.392 3.277 1.00 96.75 163 ALA A N 1
ATOM 1292 C CA . ALA A 1 163 ? 3.508 15.217 4.141 1.00 96.75 163 ALA A CA 1
ATOM 1293 C C . ALA A 1 163 ? 2.608 15.357 5.374 1.00 96.75 163 ALA A C 1
ATOM 1295 O O . ALA A 1 163 ? 1.901 14.417 5.730 1.00 96.75 163 ALA A O 1
ATOM 1296 N N . VAL A 1 164 ? 2.586 16.546 5.989 1.00 97.81 164 VAL A N 1
ATOM 1297 C CA . VAL A 1 164 ? 1.701 16.844 7.127 1.00 97.81 164 VAL A CA 1
ATOM 1298 C C . VAL A 1 164 ? 0.234 16.741 6.711 1.00 97.81 164 VAL A C 1
ATOM 1300 O O . VAL A 1 164 ? -0.534 16.034 7.360 1.00 97.81 164 VAL A O 1
ATOM 1303 N N . ALA A 1 165 ? -0.149 17.387 5.605 1.00 98.31 165 ALA A N 1
ATOM 1304 C CA . ALA A 1 165 ? -1.520 17.344 5.110 1.00 98.31 165 ALA A CA 1
ATOM 1305 C C . ALA A 1 165 ? -1.962 15.916 4.763 1.00 98.31 165 ALA A C 1
ATOM 1307 O O . ALA A 1 165 ? -3.102 15.545 5.040 1.00 98.31 165 ALA A O 1
ATOM 1308 N N . GLU A 1 166 ? -1.071 15.103 4.187 1.00 98.19 166 GLU A N 1
ATOM 1309 C CA . GLU A 1 166 ? -1.387 13.714 3.859 1.00 98.19 166 GLU A CA 1
ATOM 1310 C C . GLU A 1 166 ? -1.484 12.821 5.100 1.00 98.19 166 GLU A C 1
ATOM 1312 O O . GLU A 1 166 ? -2.368 11.971 5.156 1.00 98.19 166 GLU A O 1
ATOM 1317 N N . ALA A 1 167 ? -0.668 13.052 6.131 1.00 98.31 167 ALA A N 1
ATOM 1318 C CA . ALA A 1 167 ? -0.790 12.346 7.407 1.00 98.31 167 ALA A CA 1
ATOM 1319 C C . ALA A 1 167 ? -2.128 12.654 8.107 1.00 98.31 167 ALA A C 1
ATOM 1321 O O . ALA A 1 167 ? -2.828 11.741 8.545 1.00 98.31 167 ALA A O 1
ATOM 1322 N N . GLU A 1 168 ? -2.536 13.928 8.151 1.00 98.44 168 GLU A N 1
ATOM 1323 C CA . GLU A 1 168 ? -3.851 14.329 8.677 1.00 98.44 168 GLU A CA 1
ATOM 1324 C C . GLU A 1 168 ? -5.010 13.762 7.844 1.00 98.44 168 GLU A C 1
ATOM 1326 O O . GLU A 1 168 ? -6.101 13.499 8.356 1.00 98.44 168 GLU A O 1
ATOM 1331 N N . ARG A 1 169 ? -4.811 13.606 6.531 1.00 98.62 169 ARG A N 1
ATOM 1332 C CA . ARG A 1 169 ? -5.805 13.001 5.644 1.00 98.62 169 ARG A CA 1
ATOM 1333 C C . ARG A 1 169 ? -5.909 11.495 5.870 1.00 98.62 169 ARG A C 1
ATOM 1335 O O . ARG A 1 169 ? -7.025 10.992 5.939 1.00 98.62 169 ARG A O 1
ATOM 1342 N N . ALA A 1 170 ? -4.784 10.804 6.038 1.00 98.44 170 ALA A N 1
ATOM 1343 C CA . ALA A 1 170 ? -4.728 9.377 6.339 1.00 98.44 170 ALA A CA 1
ATOM 1344 C C . ALA A 1 170 ? -5.483 9.028 7.632 1.00 98.44 170 ALA A C 1
ATOM 1346 O O . ALA A 1 170 ? -6.256 8.071 7.647 1.00 98.44 170 ALA A O 1
ATOM 1347 N N . GLU A 1 171 ? -5.346 9.850 8.678 1.00 98.25 171 GLU A N 1
ATOM 1348 C CA . GLU A 1 171 ? -6.143 9.710 9.905 1.00 98.25 171 GLU A CA 1
ATOM 1349 C C . GLU A 1 171 ? -7.652 9.795 9.605 1.00 98.25 171 GLU A C 1
ATOM 1351 O O . GLU A 1 171 ? -8.427 8.932 10.019 1.00 98.25 171 GLU A O 1
ATOM 1356 N N . LYS A 1 172 ? -8.082 10.801 8.827 1.00 98.50 172 LYS A N 1
ATOM 1357 C CA . LYS A 1 172 ? -9.497 10.984 8.440 1.00 98.50 172 LYS A CA 1
ATOM 1358 C C . LYS A 1 172 ? -10.031 9.848 7.563 1.00 98.50 172 LYS A C 1
ATOM 1360 O O . LYS A 1 172 ? -11.236 9.611 7.561 1.00 98.50 172 LYS A O 1
ATOM 1365 N N . LEU A 1 173 ? -9.150 9.162 6.837 1.00 98.38 173 LEU A N 1
ATOM 1366 C CA . LEU A 1 173 ? -9.447 7.955 6.063 1.00 98.38 173 LEU A CA 1
ATOM 1367 C C . LEU A 1 173 ? -9.503 6.677 6.923 1.00 98.38 173 LEU A C 1
ATOM 1369 O O . LEU A 1 173 ? -9.801 5.604 6.401 1.00 98.38 173 LEU A O 1
ATOM 1373 N N . GLY A 1 174 ? -9.212 6.762 8.223 1.00 98.06 174 GLY A N 1
ATOM 1374 C CA . GLY A 1 174 ? -9.221 5.615 9.133 1.00 98.06 174 GLY A CA 1
ATOM 1375 C C . GLY A 1 174 ? -7.968 4.736 9.068 1.00 98.06 174 GLY A C 1
ATOM 1376 O O . GLY A 1 174 ? -7.985 3.623 9.599 1.00 98.06 174 GLY A O 1
ATOM 1377 N N . LEU A 1 175 ? -6.884 5.214 8.446 1.00 98.31 175 LEU A N 1
ATOM 1378 C CA . LEU A 1 175 ? -5.587 4.535 8.475 1.00 98.31 175 LEU A CA 1
ATOM 1379 C C . LEU A 1 175 ? -4.948 4.688 9.863 1.00 98.31 175 LEU A C 1
ATOM 1381 O O . LEU A 1 175 ? -5.065 5.728 10.511 1.00 98.31 175 LEU A O 1
ATOM 1385 N N . GLY A 1 176 ? -4.306 3.622 10.345 1.00 95.75 176 GLY A N 1
ATOM 1386 C CA . GLY A 1 176 ? -3.888 3.507 11.748 1.00 95.75 176 GLY A CA 1
ATOM 1387 C C . GLY A 1 176 ? -2.471 3.997 12.040 1.00 95.75 176 GLY A C 1
ATOM 1388 O O . GLY A 1 176 ? -2.098 4.118 13.205 1.00 95.75 176 GLY A O 1
ATOM 1389 N N . SER A 1 177 ? -1.666 4.233 11.004 1.00 97.00 177 SER A N 1
ATOM 1390 C CA . SER A 1 177 ? -0.266 4.636 11.127 1.00 97.00 177 SER A CA 1
ATOM 1391 C C . SER A 1 177 ? 0.230 5.296 9.838 1.00 97.00 177 SER A C 1
ATOM 1393 O O . SER A 1 177 ? -0.447 5.261 8.808 1.00 97.00 177 SER A O 1
ATOM 1395 N N . VAL A 1 178 ? 1.435 5.858 9.894 1.00 96.06 178 VAL A N 1
ATOM 1396 C CA . VAL A 1 178 ? 2.193 6.346 8.739 1.00 96.06 178 VAL A CA 1
ATOM 1397 C C . VAL A 1 178 ? 3.545 5.639 8.678 1.00 96.06 178 VAL A C 1
ATOM 1399 O O . VAL A 1 178 ? 4.151 5.337 9.707 1.00 96.06 178 VAL A O 1
ATOM 1402 N N . MET A 1 179 ? 4.035 5.400 7.468 1.00 93.25 179 MET A N 1
ATOM 1403 C CA . MET A 1 179 ? 5.358 4.851 7.211 1.00 93.25 179 MET A CA 1
ATOM 1404 C C . MET A 1 179 ? 6.299 5.955 6.738 1.00 93.25 179 MET A C 1
ATOM 1406 O O . MET A 1 179 ? 5.962 6.754 5.865 1.00 93.25 179 MET A O 1
ATOM 1410 N N . LEU A 1 180 ? 7.515 5.943 7.278 1.00 89.62 180 LEU A N 1
ATOM 1411 C CA . LEU A 1 180 ? 8.646 6.705 6.764 1.00 89.62 180 LEU A CA 1
ATOM 1412 C C . LEU A 1 180 ? 9.763 5.730 6.375 1.00 89.62 180 LEU A C 1
ATOM 1414 O O . LEU A 1 180 ? 9.915 4.701 7.041 1.00 89.62 180 LEU A O 1
ATOM 1418 N N . PRO A 1 181 ? 10.558 6.029 5.334 1.00 86.19 181 PRO A N 1
ATOM 1419 C CA . PRO A 1 181 ? 11.722 5.219 5.007 1.00 86.19 181 PRO A CA 1
ATOM 1420 C C . PRO A 1 181 ? 12.690 5.171 6.192 1.00 86.19 181 PRO A C 1
ATOM 1422 O O . PRO A 1 181 ? 12.906 6.175 6.871 1.00 86.19 181 PRO A O 1
ATOM 1425 N N . ALA A 1 182 ? 13.325 4.017 6.410 1.00 84.62 182 ALA A N 1
ATOM 1426 C CA . ALA A 1 182 ? 14.359 3.880 7.439 1.00 84.62 182 ALA A CA 1
ATOM 1427 C C . ALA A 1 182 ? 15.584 4.774 7.160 1.00 84.62 182 ALA A C 1
ATOM 1429 O O . ALA A 1 182 ? 16.264 5.210 8.091 1.00 84.62 182 ALA A O 1
ATOM 1430 N N . TRP A 1 183 ? 15.839 5.070 5.882 1.00 76.94 183 TRP A N 1
ATOM 1431 C CA . TRP A 1 183 ? 16.884 5.977 5.422 1.00 76.94 183 TRP A CA 1
ATOM 1432 C C . TRP A 1 183 ? 16.316 6.925 4.368 1.00 76.94 183 TRP A C 1
ATOM 1434 O O . TRP A 1 183 ? 15.805 6.477 3.348 1.00 76.94 183 TRP A O 1
ATOM 1444 N N . CYS A 1 184 ? 16.431 8.229 4.616 1.00 64.19 184 CYS A N 1
ATOM 1445 C CA . CYS A 1 184 ? 16.021 9.285 3.683 1.00 64.19 184 CYS A CA 1
ATOM 1446 C C . CYS A 1 184 ? 17.220 10.100 3.167 1.00 64.19 184 CYS A C 1
ATOM 1448 O O . CYS A 1 184 ? 17.048 11.245 2.755 1.00 64.19 184 CYS A O 1
ATOM 1450 N N . ASP A 1 185 ? 18.443 9.563 3.242 1.00 61.25 185 ASP A N 1
ATOM 1451 C CA . ASP A 1 185 ? 19.632 10.223 2.703 1.00 61.25 185 ASP A CA 1
ATOM 1452 C C . ASP A 1 185 ? 20.366 9.345 1.680 1.00 61.25 185 ASP A C 1
ATOM 1454 O O . ASP A 1 185 ? 20.269 8.121 1.705 1.00 61.25 185 ASP A O 1
ATOM 1458 N N . HIS A 1 186 ? 21.074 10.001 0.759 1.00 56.22 186 HIS A N 1
ATOM 1459 C CA . HIS A 1 186 ? 21.924 9.365 -0.251 1.00 56.22 186 HIS A CA 1
ATOM 1460 C C . HIS A 1 186 ? 23.405 9.283 0.191 1.00 56.22 186 HIS A C 1
ATOM 1462 O O . HIS A 1 186 ? 24.286 9.351 -0.669 1.00 56.22 186 HIS A O 1
ATOM 1468 N N . ARG A 1 187 ? 23.709 9.262 1.499 1.00 46.72 187 ARG A N 1
ATOM 1469 C CA . ARG A 1 187 ? 25.098 9.226 1.996 1.00 46.72 187 ARG A CA 1
ATOM 1470 C C . ARG A 1 187 ? 25.722 7.840 1.905 1.00 46.72 187 ARG A C 1
ATOM 1472 O O . ARG A 1 187 ? 25.022 6.832 2.135 1.00 46.72 187 ARG A O 1
#

pLDDT: mean 91.06, std 8.74, range [46.72, 98.62]

Sequence (187 aa):
MSEEYQGLLISADGHVVEPADLWTSRMPAKWRDKAPHIENMGDLGDCMIIDGLKPRPIAFEGPMIDMKARGEEIPKISDFRYDDCRPGSWDPDERLKDQDIDGVLGEVIYPGVGLFIWDSDNDEMLYEVCKTYNDWLSEFAGAHPDRLKGVAILPTRGPIEWAVAEAERAEKLGLGSVMLPAWCDHR

Nearest PDB structures (foldseek):
  6omr-assembly1_B  TM=8.767E-01  e=2.031E-12  Streptomyces platensis
  4lam-assembly1_B  TM=6.576E-01  e=3.571E-06  Cordyceps militaris CM01
  6dxq-assembly2_B  TM=6.690E-01  e=4.623E-05  Sphingobium sp. SYK-6
  5vn5-assembly1_C  TM=6.495E-01  e=8.348E-05  Sphingobium sp. SYK-6
  6dxs-assembly1_A  TM=6.233E-01  e=2.387E-04  Sphingobium sp. SYK-6

Solvent-accessible surface area (backbone atoms only — not comparable to full-atom values): 10566 Å² total; per-residue (Å²): 130,81,82,77,86,86,69,90,35,68,42,83,77,37,63,27,40,71,59,66,50,53,39,51,74,64,46,61,80,94,42,45,96,53,35,46,35,67,45,76,59,63,87,45,9,30,16,43,38,42,63,93,54,78,72,40,49,44,36,81,54,44,46,44,50,71,43,56,75,70,69,49,84,77,78,62,61,38,76,37,44,77,87,59,34,61,64,40,31,66,34,55,72,48,30,52,54,53,27,61,74,74,54,40,63,29,34,31,34,38,56,34,70,67,73,58,51,68,76,45,88,46,44,71,58,38,39,49,49,28,52,53,48,39,53,50,41,27,56,42,20,61,73,43,61,88,35,33,35,24,39,28,58,52,40,78,53,70,63,69,64,57,27,52,53,48,53,59,45,34,49,76,53,67,31,72,48,76,54,76,73,95,70,90,70,95,124

Foldseek 3Di:
DPPDDPDAAEAADAEAAEDQCLFCVQFDPVCNVQTWHWDQPQQQAIFTDHPPDDTHQCLVQALCVVCVVVVHDDDRSNVDDPVSGQPLSQALVSVVVVCVVVNHQAYEYEYRVLLPLLPDPDQVSSLRNQVSVLLSQLVNCVVPVRHYAYAGEARLDDDVVSRVVSVVVSVVSVHDHYDDHPDPDPD

Radius of gyration: 17.15 Å; Cα contacts (8 Å, |Δi|>4): 309; chains: 1; bounding box: 39×53×42 Å

Secondary structure (DSSP, 8-state):
-PPPP-SPEEEEEEE----TTHHHHHS-GGGGGGS-EEEE-GGG-EEEE-TTS--EEGGGTTTTHHHHHHTPPP--GGG--GGGS-GGGT-HHHHHHHHHHHTEEEEEEE-SGGGGGGG-S-HHHHHHHHHHHHHHHHHHHHHSTTTEEEEEE---SS-HHHHHHHHHHHHHTT--EEE--S-----

Mean predicted aligned error: 4.58 Å